Protein AF-J9FUV2-F1 (afdb_monomer)

Solvent-accessible surface area (backbone atoms only — not comparable to full-atom values): 17782 Å² total; per-residue (Å²): 123,73,64,67,68,55,55,65,58,52,70,78,74,56,79,83,71,56,57,65,39,88,54,65,44,76,44,66,50,99,85,70,48,80,26,33,37,46,81,34,31,43,69,26,82,69,63,80,39,98,52,69,73,72,85,90,84,74,64,90,89,67,46,63,69,61,52,49,51,53,50,54,51,46,39,47,78,66,72,46,90,81,88,81,91,76,92,73,71,83,55,54,66,60,31,58,73,73,70,48,87,81,87,66,80,41,94,91,51,63,77,85,73,68,85,85,69,74,54,72,67,47,53,76,76,43,36,72,60,55,49,52,52,50,51,52,51,50,44,40,72,76,47,50,92,53,83,80,50,73,68,56,50,50,51,53,54,49,51,52,51,54,52,52,46,45,69,78,54,60,68,81,69,75,50,73,67,56,47,52,54,49,49,53,54,51,54,52,49,52,64,72,65,56,46,71,69,60,50,50,54,54,48,50,57,52,49,51,60,47,69,46,84,78,69,84,76,85,66,72,81,89,77,66,54,76,69,56,51,50,52,54,51,51,51,51,52,39,34,54,38,48,54,50,52,72,39,89,87,53,52,73,69,57,36,53,52,36,49,57,51,38,58,53,49,51,56,53,47,51,54,52,51,52,51,53,50,49,53,53,49,51,53,50,51,45,55,55,57,56,75,106

Foldseek 3Di:
DCVVVVVVVCVVVDDDAAFAFLQWQWDADPVRDTHTDQQQQPRTPGRPDPGRDHDDDDDPPPCSLVVVLSSVVSCVVSVHDDDDDDPDCSCVVVCVVSVHDDDDADPVDHPDDDLLDDDPVCVVPPVVVSLVVVLVVVCCVVPNPDDDDPVVSVVSSVVSVVVVCCVVPPQDADDPVRLVVLLVVVVVVVVVPPDVVNVVVVLVVLVCLLVDPDDDPPDPPPDDDPLRVVLVVLSVLLNVLVVLLVDPPHDPVSNVVSVVSNVVSSVVNVVSVSSVVSVVVSVVVSVVSNVD

Sequence (292 aa):
TLSDAALCFFFKEHLKGSENTPLTTYYTDRQGLPVCIDITGKEGKVKMTDNSNFFCIGPSGSGKSFHMNTVVRQLLEQKTDVVMVDTGDSYEGICGYYKGTYISYSKEKPISMNPFKVTKEEYELNFGEKKNFLKSLIFLIFKGNAFPNKIEDMLINQTLVEYYEAYFHPFTSFTVKEREGLRQKLLVAFKMEDDYDTYEQRMEDIDSQINSADTDRKTNRALVLPSEARTIKLLRQCKHLQALIDDEAATPSEKERAYNIIQTYKKELYNSRMLIRIDKQIVRMEEQKRRL

Mean predicted aligned error: 15.28 Å

InterPro domains:
  IPR027417 P-loop containing nucleoside triphosphate hydrolase [G3DSA:3.40.50.300] (23-250)
  IPR027417 P-loop containing nucleoside triphosphate hydrolase [SSF52540] (21-182)
  IPR043964 TraG, P-loop domain [PF19044] (28-167)
  IPR053155 F-pilin assembly protein TraC [PTHR38467] (5-165)

Radius of gyration: 41.73 Å; Cα contacts (8 Å, |Δi|>4): 172; chains: 1; bounding box: 115×41×104 Å

Nearest PDB structures (foldseek):
  8zak-assembly1_A  TM=4.593E-01  e=1.451E+00  Campylobacter jejuni
  3rqe-assembly1_C  TM=3.917E-01  e=4.402E+00  Homo sapiens

Structure (mmCIF, N/CA/C/O backbone):
data_AF-J9FUV2-F1
#
_entry.id   AF-J9FUV2-F1
#
loop_
_atom_site.group_PDB
_atom_site.id
_atom_site.type_symbol
_atom_site.label_atom_id
_atom_site.label_alt_id
_atom_site.label_comp_id
_atom_site.label_asym_id
_atom_site.label_entity_id
_atom_site.label_seq_id
_atom_site.pdbx_PDB_ins_code
_atom_site.Cartn_x
_atom_site.Cartn_y
_atom_site.Cartn_z
_atom_site.occupancy
_atom_site.B_iso_or_equiv
_atom_site.auth_seq_id
_atom_site.auth_comp_id
_atom_site.auth_asym_id
_atom_site.auth_atom_id
_atom_site.pdbx_PDB_model_num
ATOM 1 N N . THR A 1 1 ? 61.440 11.393 -24.386 1.00 55.56 1 THR A N 1
ATOM 2 C CA . THR A 1 1 ? 61.770 10.141 -25.106 1.00 55.56 1 THR A CA 1
ATOM 3 C C . THR A 1 1 ? 60.654 9.832 -26.093 1.00 55.56 1 THR A C 1
ATOM 5 O O . THR A 1 1 ? 59.504 10.091 -25.778 1.00 55.56 1 THR A O 1
ATOM 8 N N . LEU A 1 2 ? 60.964 9.327 -27.295 1.00 70.44 2 LEU A N 1
ATOM 9 C CA . LEU A 1 2 ? 59.975 8.931 -28.327 1.00 70.44 2 LEU A CA 1
ATOM 10 C C . LEU A 1 2 ? 59.144 7.685 -27.945 1.00 70.44 2 LEU A C 1
ATOM 12 O O . LEU A 1 2 ? 58.206 7.327 -28.652 1.00 70.44 2 LEU A O 1
ATOM 16 N N . SER A 1 3 ? 59.485 7.042 -26.825 1.00 73.06 3 SER A N 1
ATOM 17 C CA . SER A 1 3 ? 58.827 5.857 -26.267 1.00 73.06 3 SER A CA 1
ATOM 18 C C . SER A 1 3 ? 57.331 6.053 -26.020 1.00 73.06 3 SER A C 1
ATOM 20 O O . SER A 1 3 ? 56.537 5.173 -26.332 1.00 73.06 3 SER A O 1
ATOM 22 N N . ASP A 1 4 ? 56.936 7.219 -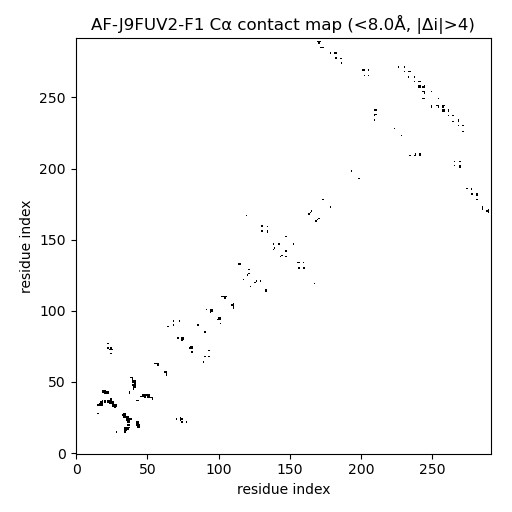25.511 1.00 71.81 4 ASP A N 1
ATOM 23 C CA . ASP A 1 4 ? 55.559 7.446 -25.057 1.00 71.81 4 ASP A CA 1
ATOM 24 C C . ASP A 1 4 ? 54.618 7.671 -26.247 1.00 71.81 4 ASP A C 1
ATOM 26 O O . ASP A 1 4 ? 53.478 7.216 -26.247 1.00 71.81 4 ASP A O 1
ATOM 30 N N . ALA A 1 5 ? 55.127 8.289 -27.319 1.00 77.19 5 ALA A N 1
ATOM 31 C CA . ALA A 1 5 ? 54.415 8.399 -28.589 1.00 77.19 5 ALA A CA 1
ATOM 32 C C . ALA A 1 5 ? 54.307 7.040 -29.306 1.00 77.19 5 ALA A C 1
ATOM 34 O O . ALA A 1 5 ? 53.292 6.767 -29.946 1.00 77.19 5 ALA A O 1
ATOM 35 N N . ALA A 1 6 ? 55.319 6.172 -29.171 1.00 75.75 6 ALA A N 1
ATOM 36 C CA . ALA A 1 6 ? 55.280 4.815 -29.714 1.00 75.75 6 ALA A CA 1
ATOM 37 C C . ALA A 1 6 ? 54.212 3.940 -29.025 1.00 75.75 6 ALA A C 1
ATOM 39 O O . ALA A 1 6 ? 53.548 3.150 -29.695 1.00 75.75 6 ALA A O 1
ATOM 40 N N . LEU A 1 7 ? 53.968 4.136 -27.720 1.00 72.62 7 LEU A N 1
ATOM 41 C CA . LEU A 1 7 ? 52.919 3.427 -26.971 1.00 72.62 7 LEU A CA 1
ATOM 42 C C . LEU A 1 7 ? 51.503 3.672 -27.524 1.00 72.62 7 LEU A C 1
ATOM 44 O O . LEU A 1 7 ? 50.674 2.763 -27.521 1.00 72.62 7 LEU A O 1
ATOM 48 N N . CYS A 1 8 ? 51.234 4.859 -28.076 1.00 68.38 8 CYS A N 1
ATOM 49 C CA . CYS A 1 8 ? 49.943 5.189 -28.686 1.00 68.38 8 CYS A CA 1
ATOM 50 C C . CYS A 1 8 ? 49.619 4.356 -29.942 1.00 68.38 8 CYS A C 1
ATOM 52 O O . CYS A 1 8 ? 48.443 4.223 -30.291 1.00 68.38 8 CYS A O 1
ATOM 54 N N . PHE A 1 9 ? 50.621 3.777 -30.619 1.00 68.38 9 PHE A N 1
ATOM 55 C CA . PHE A 1 9 ? 50.392 2.922 -31.791 1.00 68.38 9 PHE A CA 1
ATOM 56 C C . PHE A 1 9 ? 49.894 1.515 -31.417 1.00 68.38 9 PHE A C 1
ATOM 58 O O . PHE A 1 9 ? 49.093 0.951 -32.164 1.00 68.38 9 PHE A O 1
ATOM 65 N N . PHE A 1 10 ? 50.233 1.002 -30.227 1.00 67.50 10 PHE A N 1
ATOM 66 C CA . PHE A 1 10 ? 49.795 -0.324 -29.762 1.00 67.50 10 PHE A CA 1
ATOM 67 C C . PHE A 1 10 ? 48.286 -0.432 -29.502 1.00 67.50 10 PHE A C 1
ATOM 69 O O . PHE A 1 10 ? 47.735 -1.530 -29.536 1.00 67.50 10 PHE A O 1
ATOM 76 N N . PHE A 1 11 ? 47.575 0.686 -29.307 1.00 63.22 11 PHE A N 1
ATOM 77 C CA . PHE A 1 11 ? 46.114 0.675 -29.136 1.00 63.22 11 PHE A CA 1
ATOM 78 C C . PHE A 1 11 ? 45.379 0.041 -30.337 1.00 63.22 11 PHE A C 1
ATOM 80 O O . PHE A 1 11 ? 44.291 -0.506 -30.165 1.00 63.22 11 PHE A O 1
ATOM 87 N N . LYS A 1 12 ? 45.962 0.095 -31.545 1.00 64.06 12 LYS A N 1
ATOM 88 C CA . LYS A 1 12 ? 45.397 -0.540 -32.749 1.00 64.06 12 LYS A CA 1
ATOM 89 C C . LYS A 1 12 ? 45.877 -1.975 -32.982 1.00 64.06 12 LYS A C 1
ATOM 91 O O . LYS A 1 12 ? 45.337 -2.633 -33.866 1.00 64.06 12 LYS A O 1
ATOM 96 N N . GLU A 1 13 ? 46.874 -2.445 -32.238 1.00 69.44 13 GLU A N 1
ATOM 97 C CA . GLU A 1 13 ? 47.497 -3.759 -32.454 1.00 69.44 13 GLU A CA 1
ATOM 98 C C . GLU A 1 13 ? 46.815 -4.887 -31.670 1.00 69.44 13 GLU A C 1
ATOM 100 O O . GLU A 1 13 ? 47.056 -6.061 -31.943 1.00 69.44 13 GLU A O 1
ATOM 105 N N . HIS A 1 14 ? 45.922 -4.553 -30.732 1.00 70.44 14 HIS A N 1
ATOM 106 C CA . HIS A 1 14 ? 45.129 -5.532 -29.995 1.00 70.44 14 HIS A CA 1
ATOM 107 C C . HIS A 1 14 ? 43.645 -5.431 -30.360 1.00 70.44 14 HIS A C 1
ATOM 109 O O . HIS A 1 14 ? 43.032 -4.367 -30.249 1.00 70.44 14 HIS A O 1
ATOM 115 N N . LEU A 1 15 ? 43.058 -6.556 -30.775 1.00 72.94 15 LEU A N 1
ATOM 116 C CA . LEU A 1 15 ? 41.611 -6.666 -30.947 1.00 72.94 15 LEU A CA 1
ATOM 117 C C . LEU A 1 15 ? 40.920 -6.522 -29.594 1.00 72.94 15 LEU A C 1
ATOM 119 O O . LEU A 1 15 ? 41.430 -6.979 -28.572 1.00 72.94 15 LEU A O 1
ATOM 123 N N . LYS A 1 16 ? 39.735 -5.910 -29.580 1.00 76.06 16 LYS A N 1
ATOM 124 C CA . LYS A 1 16 ? 38.945 -5.859 -28.352 1.00 76.06 16 LYS A CA 1
ATOM 125 C C . LYS A 1 16 ? 38.515 -7.274 -27.971 1.00 76.06 16 LYS A C 1
ATOM 127 O O . LYS A 1 16 ? 37.823 -7.944 -28.732 1.00 76.06 16 LYS A O 1
ATOM 132 N N . GLY A 1 17 ? 38.930 -7.716 -26.789 1.00 82.38 17 GLY A N 1
ATOM 133 C CA . GLY A 1 17 ? 38.449 -8.956 -26.197 1.00 82.38 17 GLY A CA 1
ATOM 134 C C . GLY A 1 17 ? 37.013 -8.816 -25.698 1.00 82.38 17 GLY A C 1
ATOM 135 O O . GLY A 1 17 ? 36.582 -7.728 -25.318 1.00 82.38 17 GLY A O 1
ATOM 136 N N . SER A 1 18 ? 36.288 -9.932 -25.685 1.00 88.62 18 SER A N 1
ATOM 137 C CA . SER A 1 18 ? 35.020 -10.035 -24.964 1.00 88.62 18 SER A CA 1
ATOM 138 C C . SER A 1 18 ? 35.265 -10.036 -23.457 1.00 88.62 18 SER A C 1
ATOM 140 O O . SER A 1 18 ? 36.208 -10.669 -22.974 1.00 88.62 18 SER A O 1
ATOM 142 N N . GLU A 1 19 ? 34.405 -9.354 -22.711 1.00 90.06 19 GLU A N 1
ATOM 143 C CA . GLU A 1 19 ? 34.428 -9.396 -21.255 1.00 90.06 19 GLU A CA 1
ATOM 144 C C . GLU A 1 19 ? 33.988 -10.773 -20.748 1.00 90.06 19 GLU A C 1
ATOM 146 O O . GLU A 1 19 ? 33.091 -11.408 -21.303 1.00 90.06 19 GLU A O 1
ATOM 151 N N . ASN A 1 20 ? 34.626 -11.246 -19.676 1.00 89.06 20 ASN A N 1
ATOM 152 C CA . ASN A 1 20 ? 34.192 -12.453 -18.982 1.00 89.06 20 ASN A CA 1
ATOM 153 C C . ASN A 1 20 ? 33.139 -12.061 -17.939 1.00 89.06 20 ASN A C 1
ATOM 155 O O . ASN A 1 20 ? 33.487 -11.592 -16.851 1.00 89.06 20 ASN A O 1
ATOM 159 N N . THR A 1 21 ? 31.871 -12.197 -18.316 1.00 88.94 21 THR A N 1
ATOM 160 C CA . THR A 1 21 ? 30.702 -11.766 -17.544 1.00 88.94 21 THR A CA 1
ATOM 161 C C . THR A 1 21 ? 29.555 -12.769 -17.709 1.00 88.94 21 THR A C 1
ATOM 163 O O . THR A 1 21 ? 29.406 -13.336 -18.794 1.00 88.94 21 THR A O 1
ATOM 166 N N . PRO A 1 22 ? 28.739 -13.009 -16.666 1.00 87.19 22 PRO A N 1
ATOM 167 C CA . PRO A 1 22 ? 27.499 -13.766 -16.801 1.00 87.19 22 PRO A CA 1
ATOM 168 C C . PRO A 1 22 ? 26.410 -12.977 -17.548 1.00 87.19 22 PRO A C 1
ATOM 170 O O . PRO A 1 22 ? 25.496 -13.592 -18.088 1.00 87.19 22 PRO A O 1
ATOM 173 N N . LEU A 1 23 ? 26.507 -11.641 -17.596 1.00 89.00 23 LEU A N 1
ATOM 174 C CA . LEU A 1 23 ? 25.577 -10.768 -18.310 1.00 89.00 23 LEU A CA 1
ATOM 175 C C . LEU A 1 23 ? 26.187 -10.338 -19.645 1.00 89.00 23 LEU A C 1
ATOM 177 O O . LEU A 1 23 ? 26.933 -9.363 -19.727 1.00 89.00 23 LEU A O 1
ATOM 181 N N . THR A 1 24 ? 25.871 -11.081 -20.697 1.00 89.62 24 THR A N 1
ATOM 182 C CA . THR A 1 24 ? 26.498 -10.923 -22.010 1.00 89.62 24 THR A CA 1
ATOM 183 C C . THR A 1 24 ? 25.683 -10.007 -22.918 1.00 89.62 24 THR A C 1
ATOM 185 O O . THR A 1 24 ? 24.635 -10.391 -23.426 1.00 89.62 24 THR A O 1
ATOM 188 N N . THR A 1 25 ? 26.137 -8.773 -23.146 1.00 92.06 25 THR A N 1
ATOM 189 C CA . THR A 1 25 ? 25.545 -7.910 -24.182 1.00 92.06 25 THR A CA 1
ATOM 190 C C . THR A 1 25 ? 26.517 -7.778 -25.344 1.00 92.06 25 THR A C 1
ATOM 192 O O . THR A 1 25 ? 27.598 -7.210 -25.209 1.00 92.06 25 THR A O 1
ATOM 195 N N . TYR A 1 26 ? 26.146 -8.308 -26.501 1.00 92.62 26 TYR A N 1
ATOM 196 C CA . TYR A 1 26 ? 26.965 -8.285 -27.701 1.00 92.62 26 TYR A CA 1
ATOM 197 C C . TYR A 1 26 ? 26.796 -6.974 -28.468 1.00 92.62 26 TYR A C 1
ATOM 199 O O . TYR A 1 26 ? 25.683 -6.537 -28.774 1.00 92.62 26 TYR A O 1
ATOM 207 N N . TYR A 1 27 ? 27.937 -6.390 -28.821 1.00 91.38 27 TYR A N 1
ATOM 208 C CA . TYR A 1 27 ? 28.078 -5.263 -29.735 1.00 91.38 27 TYR A CA 1
ATOM 209 C C . TYR A 1 27 ? 29.068 -5.609 -30.832 1.00 91.38 27 TYR A C 1
ATOM 211 O O . TYR A 1 27 ? 29.814 -6.576 -30.734 1.00 91.38 27 TYR A O 1
ATOM 219 N N . THR A 1 28 ? 29.104 -4.791 -31.872 1.00 89.81 28 THR A N 1
ATOM 220 C CA . THR A 1 28 ? 30.080 -4.929 -32.945 1.00 89.81 28 THR A CA 1
ATOM 221 C C . THR A 1 28 ? 31.182 -3.894 -32.773 1.00 89.81 28 THR A C 1
ATOM 223 O O . THR A 1 28 ? 30.904 -2.711 -32.555 1.00 89.81 28 THR A O 1
ATOM 226 N N . ASP A 1 29 ? 32.438 -4.327 -32.848 1.00 86.81 29 ASP A N 1
ATOM 227 C CA . ASP A 1 29 ? 33.569 -3.408 -32.866 1.00 86.81 29 ASP A CA 1
ATOM 228 C C . ASP A 1 29 ? 33.678 -2.659 -34.212 1.00 86.81 29 ASP A C 1
ATOM 230 O O . ASP A 1 29 ? 32.863 -2.812 -35.121 1.00 86.81 29 ASP A O 1
ATOM 234 N N . ARG A 1 30 ? 34.709 -1.820 -34.369 1.00 83.56 30 ARG A N 1
ATOM 235 C CA . ARG A 1 30 ? 34.908 -1.057 -35.616 1.00 83.56 30 ARG A CA 1
ATOM 236 C C . ARG A 1 30 ? 35.265 -1.927 -36.828 1.00 83.56 30 ARG A C 1
ATOM 238 O O . ARG A 1 30 ? 35.216 -1.416 -37.942 1.00 83.56 30 ARG A O 1
ATOM 245 N N . GLN A 1 31 ? 35.666 -3.179 -36.621 1.00 83.50 31 GLN A N 1
ATOM 246 C CA . GLN A 1 31 ? 36.041 -4.125 -37.671 1.00 83.50 31 GLN A CA 1
ATOM 247 C C . GLN A 1 31 ? 34.905 -5.087 -38.035 1.00 83.50 31 GLN A C 1
ATOM 249 O O . GLN A 1 31 ? 35.053 -5.863 -38.976 1.00 83.50 31 GLN A O 1
ATOM 254 N N . GLY A 1 32 ? 33.769 -5.035 -37.336 1.00 84.00 32 GLY A N 1
ATOM 255 C CA . GLY A 1 32 ? 32.658 -5.952 -37.579 1.00 84.00 32 GLY A CA 1
ATOM 256 C C . GLY A 1 32 ? 32.649 -7.177 -36.662 1.00 84.00 32 GLY A C 1
ATOM 257 O O . GLY A 1 32 ? 31.762 -8.019 -36.799 1.00 84.00 32 GLY A O 1
ATOM 258 N N . LEU A 1 33 ? 33.591 -7.295 -35.722 1.00 87.38 33 LEU A N 1
ATOM 259 C CA . LEU A 1 33 ? 33.684 -8.447 -34.832 1.00 87.38 33 LEU A CA 1
ATOM 260 C C . LEU A 1 33 ? 32.716 -8.302 -33.647 1.00 87.38 33 LEU A C 1
ATOM 262 O O . LEU A 1 33 ? 32.660 -7.229 -33.035 1.00 87.38 33 LEU A O 1
ATOM 266 N N . PRO A 1 34 ? 31.955 -9.356 -33.297 1.00 89.62 34 PRO A N 1
ATOM 267 C CA . PRO A 1 34 ? 31.108 -9.340 -32.117 1.00 89.62 34 PRO A CA 1
ATOM 268 C C . PRO A 1 34 ? 31.965 -9.362 -30.846 1.00 89.62 34 PRO A C 1
ATOM 270 O O . PRO A 1 34 ? 32.812 -10.235 -30.657 1.00 89.62 34 PRO A O 1
ATOM 273 N N . VAL A 1 35 ? 31.714 -8.407 -29.959 1.00 91.50 35 VAL A N 1
ATOM 274 C CA . VAL A 1 35 ? 32.368 -8.241 -28.663 1.00 91.50 35 VAL A CA 1
ATOM 275 C C . VAL A 1 35 ? 31.293 -8.229 -27.587 1.00 91.50 35 VA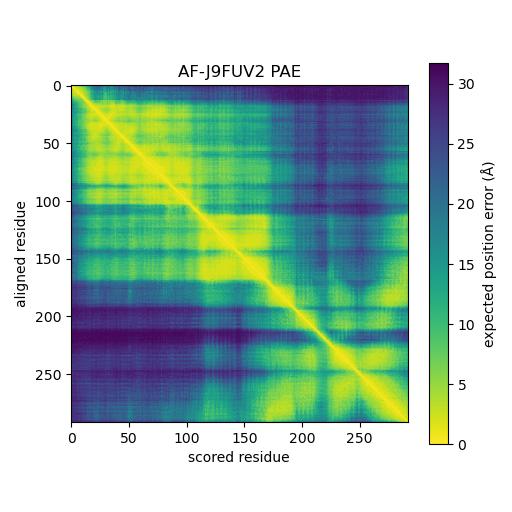L A C 1
ATOM 277 O O . VAL A 1 35 ? 30.364 -7.423 -27.633 1.00 91.50 35 VAL A O 1
ATOM 280 N N . CYS A 1 36 ? 31.420 -9.130 -26.618 1.00 91.19 36 CYS A N 1
ATOM 281 C CA . CYS A 1 36 ? 30.574 -9.146 -25.434 1.00 91.19 36 CYS A CA 1
ATOM 282 C C . CYS A 1 36 ? 31.058 -8.102 -24.425 1.00 91.19 36 CYS A C 1
ATOM 284 O O . CYS A 1 36 ? 32.246 -8.066 -24.099 1.00 91.19 36 CYS A O 1
ATOM 286 N N . ILE A 1 37 ? 30.128 -7.298 -23.913 1.00 90.56 37 ILE A N 1
ATOM 287 C CA . ILE A 1 37 ? 30.361 -6.337 -22.836 1.00 90.56 37 ILE A CA 1
ATOM 288 C C . ILE A 1 37 ? 29.310 -6.507 -21.737 1.00 90.56 37 ILE A C 1
ATOM 290 O O . ILE A 1 37 ? 28.148 -6.826 -22.014 1.00 90.56 37 ILE A O 1
ATOM 294 N N . ASP A 1 38 ? 29.708 -6.230 -20.502 1.00 90.31 38 ASP A N 1
ATOM 295 C CA . ASP A 1 38 ? 28.807 -6.011 -19.384 1.00 90.31 38 ASP A CA 1
ATOM 296 C C . ASP A 1 38 ? 28.405 -4.530 -19.332 1.00 90.31 38 ASP A C 1
ATOM 298 O O . ASP A 1 38 ? 29.157 -3.669 -18.874 1.00 90.31 38 ASP A O 1
ATOM 302 N N . ILE A 1 39 ? 27.182 -4.222 -19.773 1.00 88.44 39 ILE A N 1
ATOM 303 C CA . ILE A 1 39 ? 26.645 -2.850 -19.746 1.00 88.44 39 ILE A CA 1
ATOM 304 C C . ILE A 1 39 ? 26.494 -2.277 -18.331 1.00 88.44 39 ILE A C 1
ATOM 306 O O . ILE A 1 39 ? 26.356 -1.064 -18.178 1.00 88.44 39 ILE A O 1
ATOM 310 N N . THR A 1 40 ? 26.495 -3.128 -17.304 1.00 87.12 40 THR A N 1
ATOM 311 C CA . THR A 1 40 ? 26.353 -2.708 -15.908 1.00 87.12 40 THR A CA 1
ATOM 312 C C . THR A 1 40 ? 27.693 -2.350 -15.281 1.00 87.12 40 THR A C 1
ATOM 314 O O . THR A 1 40 ? 27.726 -1.545 -14.355 1.00 87.12 40 THR A O 1
ATOM 317 N N . GLY A 1 41 ? 28.787 -2.942 -15.776 1.00 86.00 41 GLY A N 1
ATOM 318 C CA . GLY A 1 41 ? 30.128 -2.845 -15.199 1.00 86.00 41 GLY A CA 1
ATOM 319 C C . GLY A 1 41 ? 30.306 -3.562 -13.853 1.00 86.00 41 GLY A C 1
ATOM 320 O O . GLY A 1 41 ? 31.361 -3.407 -13.231 1.00 86.00 41 GLY A O 1
ATOM 321 N N . LYS A 1 42 ? 29.303 -4.321 -13.390 1.00 89.56 42 LYS A N 1
ATOM 322 C CA . LYS A 1 42 ? 29.250 -4.915 -12.045 1.00 89.56 42 LYS A CA 1
ATOM 323 C C . LYS A 1 42 ? 29.342 -6.441 -12.041 1.00 89.56 42 LYS A C 1
ATOM 325 O O . LYS A 1 42 ? 29.879 -7.020 -11.091 1.00 89.56 42 LYS A O 1
ATOM 330 N N . GLU A 1 43 ? 28.787 -7.089 -13.056 1.00 86.19 43 GLU A N 1
ATOM 331 C CA . GLU A 1 43 ? 28.630 -8.544 -13.125 1.00 86.19 43 GLU A CA 1
ATOM 332 C C . GLU A 1 43 ? 29.884 -9.234 -13.680 1.00 86.19 43 GLU A C 1
ATOM 334 O O . GLU A 1 43 ? 30.150 -10.399 -13.379 1.00 86.19 43 GLU A O 1
ATOM 339 N N . GLY A 1 44 ? 30.700 -8.507 -14.445 1.00 86.44 44 GLY A N 1
ATOM 340 C CA . GLY A 1 44 ? 31.964 -8.997 -14.984 1.00 86.44 44 GLY A CA 1
ATOM 341 C C . GLY A 1 44 ? 33.013 -9.388 -13.933 1.00 86.44 44 GLY A C 1
ATOM 342 O O . GLY A 1 44 ? 33.005 -8.952 -12.779 1.00 86.44 44 GLY A O 1
ATOM 343 N N . LYS A 1 45 ? 34.001 -10.188 -14.367 1.00 88.38 45 LYS A N 1
ATOM 344 C CA . LYS A 1 45 ? 35.188 -10.546 -13.563 1.00 88.38 45 LYS A CA 1
ATOM 345 C C . LYS A 1 45 ? 35.930 -9.310 -13.041 1.00 88.38 45 LYS A C 1
ATOM 347 O O . LYS A 1 45 ? 36.490 -9.345 -11.947 1.00 88.38 45 LYS A O 1
ATOM 352 N N . VAL A 1 46 ? 35.970 -8.247 -13.843 1.00 85.62 46 VAL A N 1
ATOM 353 C CA . VAL A 1 46 ? 36.529 -6.947 -13.466 1.00 85.62 46 VAL A CA 1
ATOM 354 C C . VAL A 1 46 ? 35.361 -6.002 -13.223 1.00 85.62 46 VAL A C 1
ATOM 356 O O . VAL A 1 46 ? 34.622 -5.697 -14.152 1.00 85.62 46 VAL A O 1
ATOM 359 N N . LYS A 1 47 ? 35.205 -5.554 -11.977 1.00 88.88 47 LYS A N 1
ATOM 360 C CA . LYS A 1 47 ? 34.116 -4.664 -11.569 1.00 88.88 47 LYS A CA 1
ATOM 361 C C . LYS A 1 47 ? 34.574 -3.216 -11.628 1.00 88.88 47 LYS A C 1
ATOM 363 O O . LYS A 1 47 ? 35.550 -2.856 -10.974 1.00 88.88 47 LYS A O 1
ATOM 368 N N . MET A 1 48 ? 33.870 -2.412 -12.413 1.00 85.88 48 MET A N 1
ATOM 369 C CA . MET A 1 48 ? 34.119 -0.978 -12.584 1.00 85.88 48 MET A CA 1
ATOM 370 C C . MET A 1 48 ? 33.107 -0.121 -11.816 1.00 85.88 48 MET A C 1
ATOM 372 O O . MET A 1 48 ? 33.363 1.056 -11.568 1.00 85.88 48 MET A O 1
ATOM 376 N N . THR A 1 49 ? 31.961 -0.697 -11.453 1.00 87.19 49 THR A N 1
ATOM 377 C CA . THR A 1 49 ? 30.849 -0.022 -10.780 1.00 87.19 49 THR A CA 1
ATOM 378 C C . THR A 1 49 ? 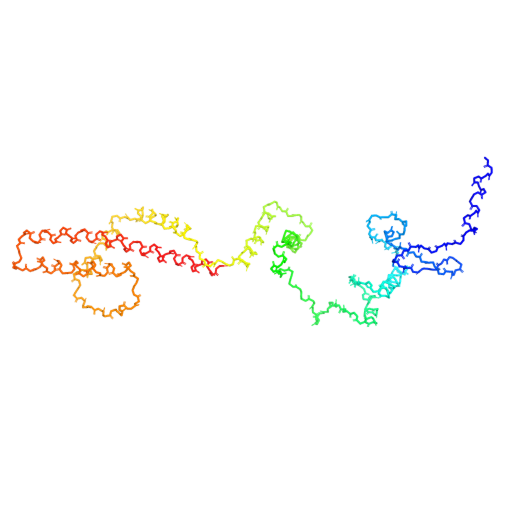30.337 -0.854 -9.602 1.00 87.19 49 THR A C 1
ATOM 380 O O . THR A 1 49 ? 30.395 -2.086 -9.598 1.00 87.19 49 THR A O 1
ATOM 383 N N . ASP A 1 50 ? 29.788 -0.168 -8.599 1.00 87.88 50 ASP A N 1
ATOM 384 C CA . ASP A 1 50 ? 29.147 -0.814 -7.443 1.00 87.88 50 ASP A CA 1
ATOM 385 C C . ASP A 1 50 ? 27.650 -1.106 -7.685 1.00 87.88 50 ASP A C 1
ATOM 387 O O . ASP A 1 50 ? 27.032 -1.956 -7.027 1.00 87.88 50 ASP A O 1
ATOM 391 N N . ASN A 1 51 ? 27.044 -0.405 -8.648 1.00 86.88 51 ASN A N 1
ATOM 392 C CA . ASN A 1 51 ? 25.639 -0.528 -9.026 1.00 86.88 51 ASN A CA 1
ATOM 393 C C . ASN A 1 51 ? 25.490 -0.900 -10.507 1.00 86.88 51 ASN A C 1
ATOM 395 O O . ASN A 1 51 ? 26.411 -0.713 -11.293 1.00 86.88 51 ASN A O 1
ATOM 399 N N . SER A 1 52 ? 24.315 -1.416 -10.868 1.00 86.81 52 SER A N 1
ATOM 400 C CA . SER A 1 52 ? 24.019 -1.871 -12.232 1.00 86.81 52 SER A CA 1
ATOM 401 C C . SER A 1 52 ? 23.301 -0.813 -13.076 1.00 86.81 52 SER A C 1
ATOM 403 O O . SER A 1 52 ? 22.639 -1.143 -14.059 1.00 86.81 52 SER A O 1
ATOM 405 N N . ASN A 1 53 ? 23.374 0.456 -12.669 1.00 88.38 53 ASN A N 1
ATOM 406 C CA . ASN A 1 53 ? 22.653 1.532 -13.335 1.00 88.38 53 ASN A CA 1
ATOM 407 C C . ASN A 1 53 ? 23.457 2.018 -14.540 1.00 88.38 53 ASN A C 1
ATOM 409 O O . ASN A 1 53 ? 24.663 2.236 -14.444 1.00 88.38 53 ASN A O 1
ATOM 413 N N . PHE A 1 54 ? 22.778 2.271 -15.656 1.00 88.62 54 PHE A N 1
ATOM 414 C CA . PHE A 1 54 ? 23.403 2.840 -16.844 1.00 88.62 54 PHE A CA 1
ATOM 415 C C . PHE A 1 54 ? 22.549 3.965 -17.428 1.00 88.62 54 PHE A C 1
ATOM 417 O O . PHE A 1 54 ? 21.328 3.997 -17.275 1.00 88.62 54 PHE A O 1
ATOM 424 N N . PHE A 1 55 ? 23.208 4.897 -18.116 1.00 90.31 55 PHE A N 1
ATOM 425 C CA . PHE A 1 55 ? 22.561 6.014 -18.796 1.00 90.31 55 PHE A CA 1
ATOM 426 C C . PHE A 1 55 ? 22.743 5.885 -20.307 1.00 90.31 55 PHE A C 1
ATOM 428 O O . PHE A 1 55 ? 23.861 5.752 -20.798 1.00 90.31 55 PHE A O 1
ATOM 435 N N . CYS A 1 56 ? 21.645 5.984 -21.055 1.00 89.88 56 CYS A N 1
ATOM 436 C CA . CYS A 1 56 ? 21.667 6.081 -22.513 1.00 89.88 56 CYS A CA 1
ATOM 437 C C . CYS A 1 56 ? 21.320 7.519 -22.923 1.00 89.88 56 CYS A C 1
ATOM 439 O O . CYS A 1 56 ? 20.190 7.969 -22.730 1.00 89.88 56 CYS A O 1
ATOM 441 N N . ILE A 1 57 ? 22.291 8.253 -23.473 1.00 92.75 57 ILE A N 1
ATOM 442 C CA . ILE A 1 57 ? 22.152 9.676 -23.816 1.00 92.75 57 ILE A CA 1
ATOM 443 C C . ILE A 1 57 ? 22.310 9.859 -25.327 1.00 92.75 57 ILE A C 1
ATOM 445 O O . ILE A 1 57 ? 23.214 9.308 -25.947 1.00 92.75 57 ILE A O 1
ATOM 449 N N . GLY A 1 58 ? 21.436 10.666 -25.924 1.00 91.25 58 GLY A N 1
ATOM 450 C CA . GLY A 1 58 ? 21.485 11.006 -27.345 1.00 91.25 58 GLY A CA 1
ATOM 451 C C . GLY A 1 58 ? 20.311 11.897 -27.767 1.00 91.25 58 GLY A C 1
ATOM 452 O O . GLY A 1 58 ? 19.265 11.874 -27.110 1.00 91.25 58 GLY A O 1
ATOM 453 N N . PRO A 1 59 ? 20.434 12.687 -28.845 1.00 92.19 59 PRO A N 1
ATOM 454 C CA . PRO A 1 59 ? 19.340 13.521 -29.348 1.00 92.19 59 PRO A CA 1
ATOM 455 C C . PRO A 1 59 ? 18.195 12.684 -29.943 1.00 92.19 59 PRO A C 1
ATOM 457 O O . PRO A 1 59 ? 18.299 11.464 -30.106 1.00 92.19 59 PRO A O 1
ATOM 460 N N . SER A 1 60 ? 17.055 13.316 -30.232 1.00 86.75 60 SER A N 1
ATOM 461 C CA . SER A 1 60 ? 15.968 12.636 -30.954 1.00 86.75 60 SER A CA 1
ATOM 462 C C . SER A 1 60 ? 16.473 12.121 -32.310 1.00 86.75 60 SER A C 1
ATOM 464 O O . SER A 1 60 ? 17.283 12.780 -32.956 1.00 86.75 60 SER A O 1
ATOM 466 N N . GLY A 1 61 ? 16.059 10.915 -32.709 1.00 86.62 61 GLY A N 1
ATOM 467 C CA . GLY A 1 61 ? 16.511 10.273 -33.951 1.00 86.62 61 GLY A CA 1
ATOM 468 C C . GLY A 1 61 ? 17.901 9.618 -33.911 1.00 86.62 61 GLY A C 1
ATOM 469 O O . GLY A 1 61 ? 18.271 8.956 -34.870 1.00 86.62 61 GLY A O 1
ATOM 470 N N . SER A 1 62 ? 18.659 9.703 -32.809 1.00 91.25 62 SER A N 1
ATOM 471 C CA . SER A 1 62 ? 20.011 9.113 -32.721 1.00 91.25 62 SER A CA 1
ATOM 472 C C . SER A 1 62 ? 20.050 7.586 -32.548 1.00 91.25 62 SER A C 1
ATOM 474 O O . SER A 1 62 ? 21.114 7.029 -32.294 1.00 91.25 62 SER A O 1
ATOM 476 N N . GLY A 1 63 ? 18.898 6.911 -32.586 1.00 90.38 63 GLY A N 1
ATOM 477 C CA . GLY A 1 63 ? 18.807 5.460 -32.396 1.00 90.38 63 GLY A CA 1
ATOM 478 C C . GLY A 1 63 ? 18.749 4.974 -30.941 1.00 90.38 63 GLY A C 1
ATOM 479 O O . GLY A 1 63 ? 18.927 3.783 -30.716 1.00 90.38 63 GLY A O 1
ATOM 480 N N . LYS A 1 64 ? 18.461 5.834 -29.949 1.00 91.94 64 LYS A N 1
ATOM 481 C CA . LYS A 1 64 ? 18.339 5.417 -28.530 1.00 91.94 64 LYS A CA 1
ATOM 482 C C . LYS A 1 64 ? 17.355 4.260 -28.319 1.00 91.94 64 LYS A C 1
ATOM 484 O O . LYS A 1 64 ? 17.716 3.263 -27.706 1.00 91.94 64 LYS A O 1
ATOM 489 N N . SER A 1 65 ? 16.138 4.372 -28.857 1.00 90.06 65 SER A N 1
ATOM 490 C CA . SER A 1 65 ? 15.114 3.326 -28.716 1.00 90.06 65 SER A CA 1
ATOM 491 C C . SER A 1 65 ? 15.502 2.045 -29.456 1.00 90.06 65 SER A C 1
ATOM 493 O O . SER A 1 65 ? 15.256 0.950 -28.969 1.00 90.06 65 SER A O 1
ATOM 495 N N . PHE A 1 66 ? 16.168 2.168 -30.608 1.00 90.75 66 PHE A N 1
ATOM 496 C CA . PHE A 1 66 ? 16.681 1.020 -31.361 1.00 90.75 66 PHE A CA 1
ATOM 497 C C . PHE A 1 66 ? 17.773 0.268 -30.583 1.00 90.75 66 PHE A C 1
ATOM 499 O O . PHE A 1 66 ? 17.742 -0.959 -30.472 1.00 90.75 66 PHE A O 1
ATOM 506 N N . HIS A 1 67 ? 18.705 1.013 -29.986 1.00 91.38 67 HIS A N 1
ATOM 507 C CA . HIS A 1 67 ? 19.724 0.469 -29.098 1.00 91.38 67 HIS A CA 1
ATOM 508 C C . HIS A 1 67 ? 19.095 -0.222 -27.882 1.00 91.38 67 HIS A C 1
ATOM 510 O O . HIS A 1 67 ? 19.396 -1.383 -27.622 1.00 91.38 67 HIS A O 1
ATOM 516 N N . MET A 1 68 ? 18.169 0.446 -27.187 1.00 92.38 68 MET A N 1
ATOM 517 C CA . MET A 1 68 ? 17.512 -0.117 -26.006 1.00 92.38 68 MET A CA 1
ATOM 518 C C . MET A 1 68 ? 16.706 -1.378 -26.341 1.00 92.38 68 MET A C 1
ATOM 520 O O . MET A 1 68 ? 16.797 -2.361 -25.617 1.00 92.38 68 MET A O 1
ATOM 524 N N . ASN A 1 69 ? 15.997 -1.405 -27.474 1.00 92.00 69 ASN A N 1
ATOM 525 C CA . ASN A 1 69 ? 15.327 -2.611 -27.971 1.00 92.00 69 ASN A CA 1
ATOM 526 C C . ASN A 1 69 ? 16.305 -3.782 -28.151 1.00 92.00 69 ASN A C 1
ATOM 528 O O . ASN A 1 69 ? 16.003 -4.912 -27.774 1.00 92.00 69 ASN A O 1
ATOM 532 N N . THR A 1 70 ? 17.494 -3.510 -28.693 1.00 91.94 70 THR A N 1
ATOM 533 C CA . THR A 1 70 ? 18.539 -4.527 -28.877 1.00 91.94 70 THR A CA 1
ATOM 534 C C . THR A 1 70 ? 19.072 -5.040 -27.539 1.00 91.94 70 THR A C 1
ATOM 536 O O . THR A 1 70 ? 19.289 -6.240 -27.391 1.00 91.94 70 THR A O 1
ATOM 539 N N . VAL A 1 71 ? 19.252 -4.157 -26.554 1.00 92.75 71 VAL A N 1
ATOM 540 C CA . VAL A 1 71 ? 19.655 -4.541 -25.193 1.00 92.75 71 VAL A CA 1
ATOM 541 C C . VAL A 1 71 ? 18.577 -5.402 -24.536 1.00 92.75 71 VAL A C 1
ATOM 543 O O . VAL A 1 71 ? 18.868 -6.513 -24.105 1.00 92.75 71 VAL A O 1
ATOM 546 N N . VAL A 1 72 ? 17.323 -4.943 -24.523 1.00 93.06 72 VAL A N 1
ATOM 547 C CA . VAL A 1 72 ? 16.187 -5.674 -23.937 1.00 93.06 72 VAL A CA 1
ATOM 548 C C . VAL A 1 72 ? 16.042 -7.057 -24.553 1.00 93.06 72 VAL A C 1
ATOM 550 O O . VAL A 1 72 ? 15.896 -8.034 -23.827 1.00 93.06 72 VAL A O 1
ATOM 553 N N . ARG A 1 73 ? 16.143 -7.162 -25.882 1.00 93.50 73 ARG A N 1
ATOM 554 C CA . ARG A 1 73 ? 16.113 -8.448 -26.582 1.00 93.50 73 ARG A CA 1
ATOM 555 C C . ARG A 1 73 ? 17.165 -9.415 -26.031 1.00 93.50 73 ARG A C 1
ATOM 557 O O . ARG A 1 73 ? 16.833 -10.552 -25.713 1.00 93.50 73 ARG A O 1
ATOM 564 N N . GLN A 1 74 ? 18.411 -8.962 -25.903 1.00 94.00 74 GLN A N 1
ATOM 565 C CA . GLN A 1 74 ? 19.510 -9.793 -25.404 1.00 94.00 74 GLN A CA 1
ATOM 566 C C . GLN A 1 74 ? 19.330 -10.171 -23.928 1.00 94.00 74 GLN A C 1
ATOM 568 O O . GLN A 1 74 ? 19.656 -11.293 -23.544 1.00 94.00 74 GLN A O 1
ATOM 573 N N . LEU A 1 75 ? 18.777 -9.277 -23.103 1.00 92.94 75 LEU A N 1
ATOM 574 C CA . LEU A 1 75 ? 18.434 -9.575 -21.708 1.00 92.94 75 LEU A CA 1
ATOM 575 C C . LEU A 1 75 ? 17.346 -10.656 -21.613 1.00 92.94 75 LEU A C 1
ATOM 577 O O . LEU A 1 75 ? 17.482 -11.609 -20.845 1.00 92.94 75 LEU A O 1
ATOM 581 N N . LEU A 1 76 ? 16.303 -10.556 -22.441 1.00 93.06 76 LEU A N 1
ATOM 582 C CA . LEU A 1 76 ? 15.227 -11.548 -22.513 1.00 93.06 76 LEU A CA 1
ATOM 583 C C . LEU A 1 76 ? 15.736 -12.911 -23.013 1.00 93.06 76 LEU A C 1
ATOM 585 O O . LEU A 1 76 ? 15.364 -13.944 -22.459 1.00 93.06 76 LEU A O 1
ATOM 589 N N . GLU A 1 77 ? 16.626 -12.935 -24.013 1.00 92.31 77 GLU A N 1
ATOM 590 C CA . GLU A 1 77 ? 17.298 -14.163 -24.481 1.00 92.31 77 GLU A CA 1
ATOM 591 C C . GLU A 1 77 ? 18.109 -14.839 -23.359 1.00 92.31 77 GLU A C 1
ATOM 593 O O . GLU A 1 77 ? 18.202 -16.067 -23.304 1.00 92.31 77 GLU A O 1
ATOM 598 N N . GLN A 1 78 ? 18.616 -14.048 -22.412 1.00 92.38 78 GLN A N 1
ATOM 599 C CA . GLN A 1 78 ? 19.316 -14.503 -21.208 1.00 92.38 78 GLN A CA 1
ATOM 600 C C . GLN A 1 78 ? 18.386 -14.757 -20.011 1.00 92.38 78 GLN A C 1
ATOM 602 O O . GLN A 1 78 ? 18.865 -14.919 -18.891 1.00 92.38 78 GLN A O 1
ATOM 607 N N . LYS A 1 79 ? 17.065 -14.834 -20.228 1.00 91.31 79 LYS A N 1
ATOM 608 C CA . LYS A 1 79 ? 16.048 -15.086 -19.188 1.00 91.31 79 LYS A CA 1
ATOM 609 C C . LYS A 1 79 ? 16.051 -14.050 -18.057 1.00 91.31 79 LYS A C 1
ATOM 611 O O . LYS A 1 79 ? 15.755 -14.384 -16.913 1.00 91.31 79 LYS A O 1
ATOM 616 N N . THR A 1 80 ? 16.398 -12.805 -18.370 1.00 91.31 80 THR A N 1
ATOM 617 C CA . THR A 1 80 ? 16.287 -11.684 -17.431 1.00 91.31 80 THR A CA 1
ATOM 618 C C . THR A 1 80 ? 14.894 -11.073 -17.531 1.00 91.31 80 THR A C 1
ATOM 620 O O . THR A 1 80 ? 14.442 -10.750 -18.630 1.00 91.31 80 THR A O 1
ATOM 623 N N . ASP A 1 81 ? 14.227 -10.881 -16.393 1.00 92.19 81 ASP A N 1
ATOM 624 C CA . ASP A 1 81 ? 12.940 -10.188 -16.340 1.00 92.19 81 ASP A CA 1
ATOM 625 C C . ASP A 1 81 ? 13.127 -8.687 -16.590 1.00 92.19 81 ASP A C 1
ATOM 627 O O . ASP A 1 81 ? 13.952 -8.028 -15.954 1.00 92.19 81 ASP A O 1
ATOM 631 N N . VAL A 1 82 ? 12.345 -8.133 -17.519 1.00 92.06 82 VAL A N 1
ATOM 632 C CA . VAL A 1 82 ? 12.425 -6.721 -17.908 1.00 92.06 82 VAL A CA 1
ATOM 633 C C . VAL A 1 82 ? 11.094 -6.034 -17.635 1.00 92.06 82 VAL A C 1
ATOM 635 O O . VAL A 1 82 ? 10.062 -6.405 -18.192 1.00 92.06 82 VAL A O 1
ATOM 638 N N . VAL A 1 83 ? 11.135 -4.985 -16.814 1.00 93.00 83 VAL A N 1
ATOM 639 C CA . VAL A 1 83 ? 10.020 -4.054 -16.608 1.00 93.00 83 VAL A CA 1
ATOM 640 C C . VAL A 1 83 ? 10.404 -2.717 -17.223 1.00 93.00 83 VAL A C 1
ATOM 642 O O . VAL A 1 83 ? 11.462 -2.170 -16.916 1.00 93.00 83 VAL A O 1
ATOM 645 N N . MET A 1 84 ? 9.549 -2.192 -18.097 1.00 89.19 84 MET A N 1
ATOM 646 C CA . MET A 1 84 ? 9.825 -0.971 -18.845 1.00 89.19 84 MET A CA 1
ATOM 647 C C . MET A 1 84 ? 8.649 -0.000 -18.773 1.00 89.19 84 MET A C 1
ATOM 649 O O . MET A 1 84 ? 7.492 -0.399 -18.879 1.00 89.19 84 MET A O 1
ATOM 653 N N . VAL A 1 85 ? 8.970 1.284 -18.622 1.00 89.69 85 VAL A N 1
ATOM 654 C CA . VAL A 1 85 ? 8.018 2.389 -18.759 1.00 89.69 85 VAL A CA 1
ATOM 655 C C . VAL A 1 85 ? 8.227 3.005 -20.138 1.00 89.69 85 VAL A C 1
ATOM 657 O O . VAL A 1 85 ? 9.253 3.639 -20.382 1.00 89.69 85 VAL A O 1
ATOM 660 N N . ASP A 1 86 ? 7.270 2.784 -21.036 1.00 87.56 86 ASP A N 1
ATOM 661 C CA . ASP A 1 86 ? 7.294 3.300 -22.405 1.00 87.56 86 ASP A CA 1
ATOM 662 C C . ASP A 1 86 ? 6.405 4.542 -22.524 1.00 87.56 86 ASP A C 1
ATOM 664 O O . ASP A 1 86 ? 5.240 4.525 -22.132 1.00 87.56 86 ASP A O 1
ATOM 668 N N . THR A 1 87 ? 6.961 5.633 -23.047 1.00 81.06 87 THR A N 1
ATOM 669 C CA . THR A 1 87 ? 6.231 6.884 -23.295 1.00 81.06 87 THR A CA 1
ATOM 670 C C . THR A 1 87 ? 5.905 7.107 -24.771 1.00 81.06 87 THR A C 1
ATOM 672 O O . THR A 1 87 ? 5.199 8.064 -25.081 1.00 81.06 87 THR A O 1
ATOM 675 N N . GLY A 1 88 ? 6.417 6.274 -25.683 1.00 78.81 88 GLY A N 1
ATOM 676 C CA . GLY A 1 88 ? 6.297 6.479 -27.130 1.00 78.81 88 GLY A CA 1
ATOM 677 C C . GLY A 1 88 ? 5.986 5.211 -27.918 1.00 78.81 88 GLY A C 1
ATOM 678 O O . GLY A 1 88 ? 6.380 5.142 -29.083 1.00 78.81 88 GLY A O 1
ATOM 679 N N . ASP A 1 89 ? 5.375 4.215 -27.266 1.00 81.44 89 ASP A N 1
ATOM 680 C CA . ASP A 1 89 ? 4.946 2.914 -27.812 1.00 81.44 89 ASP A CA 1
ATOM 681 C C . ASP A 1 89 ? 6.019 2.193 -28.658 1.00 81.44 89 ASP A C 1
ATOM 683 O O . ASP A 1 89 ? 5.744 1.346 -29.507 1.00 81.44 89 ASP A O 1
ATOM 687 N N . SER A 1 90 ? 7.292 2.525 -28.428 1.00 82.19 90 SER A N 1
ATOM 688 C CA . SER A 1 90 ? 8.434 2.026 -29.197 1.00 82.19 90 SER A CA 1
ATOM 689 C C . SER A 1 90 ? 8.781 0.575 -28.860 1.00 82.19 90 SER A C 1
ATOM 691 O O . SER A 1 90 ? 9.556 -0.056 -29.587 1.00 82.19 90 SER A O 1
ATOM 693 N N . TYR A 1 91 ? 8.240 0.059 -27.755 1.00 89.25 91 TYR A N 1
ATOM 694 C CA . TYR A 1 91 ? 8.543 -1.264 -27.216 1.00 89.25 91 TYR A CA 1
ATOM 695 C C . TYR A 1 91 ? 7.328 -2.211 -27.230 1.00 89.25 91 TYR A C 1
ATOM 697 O O . TYR A 1 91 ? 7.450 -3.368 -26.821 1.00 89.25 91 TYR A O 1
ATOM 705 N N . GLU A 1 92 ? 6.176 -1.786 -27.763 1.00 88.44 92 GLU A N 1
ATOM 706 C CA . GLU A 1 92 ? 4.990 -2.646 -27.913 1.00 88.44 92 GLU A CA 1
ATOM 707 C C . GLU A 1 92 ? 5.298 -3.884 -28.776 1.00 88.44 92 GLU A C 1
ATOM 709 O O . GLU A 1 92 ? 4.966 -5.014 -28.411 1.00 88.44 92 GLU A O 1
ATOM 714 N N . GLY A 1 93 ? 6.018 -3.694 -29.887 1.00 89.50 93 GLY A N 1
ATOM 715 C CA . GLY A 1 93 ? 6.349 -4.776 -30.818 1.00 89.50 93 GLY A CA 1
ATOM 716 C C . GLY A 1 93 ? 7.205 -5.883 -30.193 1.00 89.50 93 GLY A C 1
ATOM 717 O O . GLY A 1 93 ? 6.908 -7.065 -30.372 1.00 89.50 93 GLY A O 1
ATOM 718 N N . ILE A 1 94 ? 8.245 -5.523 -29.428 1.00 90.12 94 ILE A N 1
ATOM 719 C CA . ILE A 1 94 ? 9.088 -6.516 -28.742 1.00 90.12 94 ILE A CA 1
ATOM 720 C C . ILE A 1 94 ? 8.328 -7.187 -27.592 1.00 90.12 94 ILE A C 1
ATOM 722 O O . ILE A 1 94 ? 8.461 -8.397 -27.404 1.00 90.12 94 ILE A O 1
ATOM 726 N N . CYS A 1 95 ? 7.479 -6.439 -26.878 1.00 91.94 95 CYS A N 1
ATOM 727 C CA . CYS A 1 95 ? 6.616 -6.990 -25.839 1.00 91.94 95 CYS A CA 1
ATOM 728 C C . CYS A 1 95 ? 5.687 -8.068 -26.418 1.00 91.94 95 CYS A C 1
ATOM 730 O O . CYS A 1 95 ? 5.669 -9.195 -25.925 1.00 91.94 95 CYS A O 1
ATOM 732 N N . GLY A 1 96 ? 5.001 -7.772 -27.527 1.00 90.62 96 GLY A N 1
ATOM 733 C CA . GLY A 1 96 ? 4.151 -8.735 -28.227 1.00 90.62 96 GLY A CA 1
ATOM 734 C C . GLY A 1 96 ? 4.921 -9.951 -28.751 1.00 90.62 96 GLY A C 1
ATOM 735 O O . GLY A 1 96 ? 4.466 -11.084 -28.589 1.00 90.62 96 GLY A O 1
ATOM 736 N N . TYR A 1 97 ? 6.117 -9.744 -29.315 1.00 91.88 97 TYR A N 1
ATOM 737 C CA . TYR A 1 97 ? 6.960 -10.825 -29.841 1.00 91.88 97 TYR A CA 1
ATOM 738 C C . TYR A 1 97 ? 7.363 -11.841 -28.759 1.00 91.88 97 TYR A C 1
ATOM 740 O O . TYR A 1 97 ? 7.268 -13.050 -28.976 1.00 91.88 97 TYR A O 1
ATOM 748 N N . TYR A 1 98 ? 7.750 -11.364 -27.573 1.00 91.62 98 TYR A N 1
ATOM 749 C CA . TYR A 1 98 ? 8.098 -12.215 -26.428 1.00 91.62 98 TYR A CA 1
ATOM 750 C C . TYR A 1 98 ? 6.889 -12.618 -25.567 1.00 91.62 98 TYR A C 1
ATOM 752 O O . TYR A 1 98 ? 7.072 -13.198 -24.499 1.00 91.62 98 TYR A O 1
ATOM 760 N N . LYS A 1 99 ? 5.653 -12.363 -26.028 1.00 91.75 99 LYS A N 1
ATOM 761 C CA . LYS A 1 99 ? 4.401 -12.655 -25.300 1.00 91.75 99 LYS A CA 1
ATOM 762 C C . LYS A 1 99 ? 4.348 -12.013 -23.905 1.00 91.75 99 LYS A C 1
ATOM 764 O O . LYS A 1 99 ? 3.807 -12.598 -22.968 1.00 91.75 99 LYS A O 1
ATOM 769 N N . GLY A 1 100 ? 4.931 -10.826 -23.771 1.00 89.88 100 GLY A N 1
ATOM 770 C CA . GLY A 1 100 ? 4.868 -10.016 -22.564 1.00 89.88 100 GLY A CA 1
ATOM 771 C C . GLY A 1 100 ? 3.505 -9.351 -22.376 1.00 89.88 100 GLY A C 1
ATOM 772 O O . GLY A 1 100 ? 2.643 -9.357 -23.256 1.00 89.88 100 GLY A O 1
ATOM 773 N N . THR A 1 101 ? 3.323 -8.747 -21.206 1.00 90.56 101 THR A N 1
ATOM 774 C CA . THR A 1 101 ? 2.113 -7.993 -20.872 1.00 90.56 101 THR A CA 1
ATOM 775 C C . THR A 1 101 ? 2.347 -6.513 -21.147 1.00 90.56 101 THR A C 1
ATOM 777 O O . THR A 1 101 ? 3.050 -5.849 -20.386 1.00 90.56 101 THR A O 1
ATOM 780 N N . TYR A 1 102 ? 1.732 -5.986 -22.206 1.00 88.44 102 TYR A N 1
ATOM 781 C CA . TYR A 1 102 ? 1.734 -4.552 -22.486 1.00 88.44 102 TYR A CA 1
ATOM 782 C C . TYR A 1 102 ? 0.529 -3.886 -21.817 1.00 88.44 102 TYR A C 1
ATOM 784 O O . TYR A 1 102 ? -0.621 -4.193 -22.134 1.00 88.44 102 TYR A O 1
ATOM 792 N N . ILE A 1 103 ? 0.785 -2.991 -20.862 1.00 86.06 103 ILE A N 1
ATOM 793 C CA . ILE A 1 103 ? -0.260 -2.261 -20.139 1.00 86.06 103 ILE A CA 1
ATOM 794 C C . ILE A 1 103 ? -0.317 -0.840 -20.701 1.00 86.06 103 ILE A C 1
ATOM 796 O O . ILE A 1 103 ? 0.412 0.044 -20.260 1.00 86.06 103 ILE A O 1
ATOM 800 N N . SER A 1 104 ? -1.189 -0.627 -21.685 1.00 80.94 104 SER A N 1
ATOM 801 C CA . SER A 1 104 ? -1.388 0.677 -22.324 1.00 80.94 104 SER A CA 1
ATOM 802 C C . SER A 1 104 ? -2.460 1.507 -21.618 1.00 80.94 104 SER A C 1
ATOM 804 O O . SER A 1 104 ? -3.509 0.982 -21.235 1.00 80.94 104 SER A O 1
ATOM 806 N N . TYR A 1 105 ? -2.257 2.821 -21.541 1.00 72.75 105 TYR A N 1
ATOM 807 C CA . TYR A 1 105 ? -3.318 3.769 -21.213 1.00 72.75 105 TYR A CA 1
ATOM 808 C C . TYR A 1 105 ? -4.115 4.108 -22.480 1.00 72.75 105 TYR A C 1
ATOM 810 O O . TYR A 1 105 ? -3.562 4.654 -23.430 1.00 72.75 105 TYR A O 1
ATOM 818 N N . SER A 1 106 ? -5.417 3.825 -22.495 1.00 72.88 106 SER A N 1
ATOM 819 C CA . SER A 1 106 ? -6.333 4.322 -23.534 1.00 72.88 106 SER A CA 1
ATOM 820 C C . SER A 1 106 ? -7.529 5.015 -22.885 1.00 72.88 106 SER A C 1
ATOM 822 O O . SER A 1 106 ? -7.858 4.735 -21.729 1.00 72.88 106 SER A O 1
ATOM 824 N N . LYS A 1 107 ? -8.194 5.923 -23.612 1.00 72.62 107 LYS A N 1
ATOM 825 C CA . LYS A 1 107 ? -9.413 6.577 -23.104 1.00 72.62 107 LYS A CA 1
ATOM 826 C C . LYS A 1 107 ? -10.535 5.558 -22.885 1.00 72.62 107 LYS A C 1
ATOM 828 O O . LYS A 1 107 ? -11.326 5.716 -21.962 1.00 72.62 107 LYS A O 1
ATOM 833 N N . GLU A 1 108 ? -10.579 4.513 -23.707 1.00 76.94 108 GLU A N 1
ATOM 834 C CA . GLU A 1 108 ? -11.579 3.446 -23.665 1.00 76.94 108 GLU A CA 1
ATOM 835 C C . GLU A 1 108 ? -11.280 2.405 -22.574 1.00 76.94 108 GLU A C 1
ATOM 837 O O . GLU A 1 108 ? -12.204 1.837 -21.991 1.00 76.94 108 GLU A O 1
ATOM 842 N N . LYS A 1 109 ? -9.998 2.153 -22.280 1.00 73.94 109 LYS A N 1
ATOM 843 C CA . LYS A 1 109 ? -9.532 1.258 -21.210 1.00 73.94 109 LYS A CA 1
ATOM 844 C C . LYS A 1 109 ? -8.477 1.973 -20.359 1.00 73.94 109 LYS A C 1
ATOM 846 O O . LYS A 1 109 ? -7.277 1.802 -20.604 1.00 73.94 109 LYS A O 1
ATOM 851 N N . PRO A 1 110 ? -8.897 2.784 -19.372 1.00 72.31 110 PRO A N 1
ATOM 852 C CA . PRO A 1 110 ? -7.960 3.422 -18.465 1.00 72.31 110 PRO A CA 1
ATOM 853 C C . PRO A 1 110 ? -7.314 2.374 -17.558 1.00 72.31 110 PRO A C 1
ATOM 855 O O . PRO A 1 110 ? -7.965 1.440 -17.084 1.00 72.31 110 PRO A O 1
ATOM 858 N N . ILE A 1 111 ? -6.031 2.562 -17.261 1.00 73.69 111 ILE A N 1
ATOM 859 C CA . ILE A 1 111 ? -5.360 1.798 -16.212 1.00 73.69 111 ILE A CA 1
ATOM 860 C C . ILE A 1 111 ? -5.885 2.324 -14.875 1.00 73.69 111 ILE A C 1
ATOM 862 O O . ILE A 1 111 ? -5.518 3.414 -14.438 1.00 73.69 111 ILE A O 1
ATOM 866 N N . SER A 1 112 ? -6.765 1.567 -14.223 1.00 72.44 112 SER A N 1
ATOM 867 C CA . SER A 1 112 ? -7.198 1.868 -12.861 1.00 72.44 112 SER A CA 1
ATOM 868 C C . SER A 1 112 ? -6.296 1.135 -11.872 1.00 72.44 112 SER A C 1
ATOM 870 O O . SER A 1 112 ? -6.411 -0.079 -11.697 1.00 72.44 112 SER A O 1
ATOM 872 N N . MET A 1 113 ? -5.413 1.866 -11.200 1.00 80.88 113 MET A N 1
ATOM 873 C CA . MET A 1 113 ? -4.685 1.361 -10.040 1.00 80.88 113 MET A CA 1
ATOM 874 C C . MET A 1 113 ? -5.157 2.128 -8.811 1.00 80.88 113 MET A C 1
ATOM 876 O O . MET A 1 113 ? -5.214 3.354 -8.834 1.00 80.88 113 MET A O 1
ATOM 880 N N . ASN A 1 114 ? -5.487 1.413 -7.734 1.00 87.88 114 ASN A N 1
ATOM 881 C CA . ASN A 1 114 ? -5.716 2.043 -6.441 1.00 87.88 114 ASN A CA 1
ATOM 882 C C . ASN A 1 114 ? -4.381 2.108 -5.674 1.00 87.88 114 ASN A C 1
ATOM 884 O O . ASN A 1 114 ? -3.966 1.079 -5.133 1.00 87.88 114 ASN A O 1
ATOM 888 N N . PRO A 1 115 ? -3.717 3.276 -5.586 1.00 88.06 115 PRO A N 1
ATOM 889 C CA . PRO A 1 115 ? -2.448 3.401 -4.873 1.00 88.06 115 PRO A CA 1
ATOM 890 C C . PRO A 1 115 ? -2.607 3.199 -3.359 1.00 88.06 115 PRO A C 1
ATOM 892 O O . PRO A 1 115 ? -1.649 2.801 -2.698 1.00 88.06 115 PRO A O 1
ATOM 895 N N . PHE A 1 116 ? -3.815 3.417 -2.824 1.00 91.56 116 PHE A N 1
ATOM 896 C CA . PHE A 1 116 ? -4.158 3.249 -1.409 1.00 91.56 116 PHE A CA 1
ATOM 897 C C . PHE A 1 116 ? -4.440 1.796 -1.022 1.00 91.56 116 PHE A C 1
ATOM 899 O O . PHE A 1 116 ? -4.629 1.499 0.158 1.00 91.56 116 PHE A O 1
ATOM 906 N N . LYS A 1 117 ? -4.473 0.872 -1.989 1.00 90.00 117 LYS A N 1
ATOM 907 C CA . LYS A 1 117 ? -4.585 -0.552 -1.688 1.00 90.00 117 LYS A CA 1
ATOM 908 C C . LYS A 1 117 ? -3.251 -1.034 -1.115 1.00 90.00 117 LYS A C 1
ATOM 910 O O . LYS A 1 117 ? -2.240 -1.032 -1.815 1.00 90.00 117 LYS A O 1
ATOM 915 N N . VAL A 1 118 ? -3.278 -1.425 0.155 1.00 90.00 118 VAL A N 1
ATOM 916 C CA . VAL A 1 118 ? -2.140 -1.979 0.900 1.00 90.00 118 VAL A CA 1
ATOM 917 C C . VAL A 1 118 ? -2.512 -3.393 1.326 1.00 90.00 118 VAL A C 1
ATOM 919 O O . VAL A 1 118 ? -3.639 -3.625 1.775 1.00 90.00 118 VAL A O 1
ATOM 922 N N . THR A 1 119 ? -1.609 -4.353 1.141 1.00 90.56 119 THR A N 1
ATOM 923 C CA . THR A 1 119 ? -1.812 -5.719 1.649 1.00 90.56 119 THR A CA 1
ATOM 924 C C . THR A 1 119 ? -1.397 -5.815 3.117 1.00 90.56 119 THR A C 1
ATOM 926 O O . THR A 1 119 ? -0.667 -4.971 3.629 1.00 90.56 119 THR A O 1
ATOM 929 N N . LYS A 1 120 ? -1.853 -6.856 3.823 1.00 89.38 120 LYS A N 1
ATOM 930 C CA . LYS A 1 120 ? -1.477 -7.057 5.230 1.00 89.38 120 LYS A CA 1
ATOM 931 C C . LYS A 1 120 ? 0.036 -7.254 5.401 1.00 89.38 120 LYS A C 1
ATOM 933 O O . LYS A 1 120 ? 0.626 -6.691 6.311 1.00 89.38 120 LYS A O 1
ATOM 938 N N . GLU A 1 121 ? 0.661 -7.984 4.482 1.00 90.81 121 GLU A N 1
ATOM 939 C CA . GLU A 1 121 ? 2.113 -8.201 4.459 1.00 90.81 121 GLU A CA 1
ATOM 940 C C . GLU A 1 121 ? 2.881 -6.886 4.260 1.00 90.81 121 GLU A C 1
ATOM 942 O O . GLU A 1 121 ? 3.840 -6.608 4.978 1.00 90.81 121 GLU A O 1
ATOM 947 N N . GLU A 1 122 ? 2.430 -6.035 3.330 1.00 87.88 122 GLU A N 1
ATOM 948 C CA . GLU A 1 122 ? 3.011 -4.703 3.122 1.00 87.88 122 GLU A CA 1
ATOM 949 C C . GLU A 1 122 ? 2.853 -3.812 4.358 1.00 87.88 122 GLU A C 1
ATOM 951 O O . GLU A 1 122 ? 3.766 -3.050 4.677 1.00 87.88 122 GLU A O 1
ATOM 956 N N . TYR A 1 123 ? 1.715 -3.904 5.054 1.00 90.00 123 TYR A N 1
ATOM 957 C CA . TYR A 1 123 ? 1.465 -3.152 6.282 1.00 90.00 123 TYR A CA 1
ATOM 958 C C . TYR A 1 123 ? 2.402 -3.574 7.423 1.00 90.00 123 TYR A C 1
ATOM 960 O O . TYR A 1 123 ? 2.966 -2.732 8.115 1.00 90.00 123 TYR A O 1
ATOM 968 N N . GLU A 1 124 ? 2.617 -4.873 7.604 1.00 87.88 124 GLU A N 1
ATOM 969 C CA . GLU A 1 124 ? 3.440 -5.383 8.705 1.00 87.88 124 GLU A CA 1
ATOM 970 C C . GLU A 1 124 ? 4.944 -5.178 8.464 1.00 87.88 124 GLU A C 1
ATOM 972 O O . GLU A 1 124 ? 5.682 -4.903 9.410 1.00 87.88 124 GLU A O 1
ATOM 977 N N . LEU A 1 125 ? 5.405 -5.287 7.213 1.00 89.38 125 LEU A N 1
ATOM 978 C CA . LEU A 1 125 ? 6.836 -5.273 6.888 1.00 89.38 125 LEU A CA 1
ATOM 979 C C . LEU A 1 125 ? 7.339 -3.913 6.387 1.00 89.38 125 LEU A C 1
ATOM 981 O O . LEU A 1 125 ? 8.420 -3.481 6.779 1.00 89.38 125 LEU A O 1
ATOM 985 N N . ASN A 1 126 ? 6.565 -3.226 5.538 1.00 88.44 126 ASN A N 1
ATOM 986 C CA . ASN A 1 126 ? 7.057 -2.111 4.714 1.00 88.44 126 ASN A CA 1
ATOM 987 C C . ASN A 1 126 ? 6.174 -0.851 4.776 1.00 88.44 126 ASN A C 1
ATOM 989 O O . ASN A 1 126 ? 6.265 0.032 3.914 1.00 88.44 126 ASN A O 1
ATOM 993 N N . PHE A 1 127 ? 5.323 -0.714 5.798 1.00 90.12 127 PHE A N 1
ATOM 994 C CA . PHE A 1 127 ? 4.370 0.398 5.858 1.00 90.12 127 PHE A CA 1
ATOM 995 C C . PHE A 1 127 ? 5.035 1.776 5.868 1.00 90.12 127 PHE A C 1
ATOM 997 O O . PHE A 1 127 ? 4.495 2.719 5.294 1.00 90.12 127 PHE A O 1
ATOM 1004 N N . GLY A 1 128 ? 6.228 1.907 6.457 1.00 88.88 128 GLY A N 1
ATOM 1005 C CA . GLY A 1 128 ? 6.972 3.169 6.475 1.00 88.88 128 GLY A CA 1
ATOM 1006 C C . GLY A 1 128 ? 7.246 3.728 5.074 1.00 88.88 128 GLY A C 1
ATOM 1007 O O . GLY A 1 128 ? 6.997 4.909 4.822 1.00 88.88 128 GLY A O 1
ATOM 1008 N N . GLU A 1 129 ? 7.695 2.879 4.148 1.00 89.31 129 GLU A N 1
ATOM 1009 C CA . GLU A 1 129 ? 7.976 3.270 2.762 1.00 89.31 129 GLU A CA 1
ATOM 1010 C C . GLU A 1 129 ? 6.688 3.564 1.993 1.00 89.31 129 GLU A C 1
ATOM 1012 O O . GLU A 1 129 ? 6.570 4.613 1.353 1.00 89.31 129 GLU A O 1
ATOM 1017 N N . LYS A 1 130 ? 5.681 2.689 2.124 1.00 89.81 130 LYS A N 1
ATOM 1018 C CA . LYS A 1 130 ? 4.375 2.870 1.478 1.00 89.81 130 LYS A CA 1
ATOM 1019 C C . LYS A 1 130 ? 3.701 4.166 1.927 1.00 89.81 130 LYS A C 1
ATOM 1021 O O . LYS A 1 130 ? 3.166 4.905 1.104 1.00 89.81 130 LYS A O 1
ATOM 1026 N N . LYS A 1 131 ? 3.777 4.480 3.220 1.00 93.31 131 LYS A N 1
ATOM 1027 C CA . LYS A 1 131 ? 3.264 5.722 3.800 1.00 93.31 131 LYS A CA 1
ATOM 1028 C C . LYS A 1 131 ? 3.964 6.946 3.215 1.00 93.31 131 LYS A C 1
ATOM 1030 O O . LYS A 1 131 ? 3.289 7.906 2.856 1.00 93.31 131 LYS A O 1
ATOM 1035 N N . ASN A 1 132 ? 5.292 6.919 3.088 1.00 91.81 132 ASN A N 1
ATOM 1036 C CA . ASN A 1 132 ? 6.039 8.024 2.482 1.00 91.81 132 ASN A CA 1
ATOM 1037 C C . ASN A 1 132 ? 5.657 8.217 1.009 1.00 91.81 132 ASN A C 1
ATOM 1039 O O . ASN A 1 132 ? 5.417 9.347 0.590 1.00 91.81 132 ASN A O 1
ATOM 1043 N N . PHE A 1 133 ? 5.509 7.124 0.255 1.00 92.75 133 PHE A N 1
ATOM 1044 C CA . PHE A 1 133 ? 5.014 7.164 -1.121 1.00 92.75 133 PHE A CA 1
ATOM 1045 C C . PHE A 1 133 ? 3.613 7.787 -1.214 1.00 92.75 133 PHE A C 1
ATOM 1047 O O . PHE A 1 133 ? 3.403 8.716 -1.993 1.00 92.75 133 PHE A O 1
ATOM 1054 N N . LEU A 1 134 ? 2.664 7.329 -0.390 1.00 93.81 134 LEU A N 1
ATOM 1055 C CA . LEU A 1 134 ? 1.298 7.861 -0.358 1.00 93.81 134 LEU A CA 1
ATOM 1056 C C . LEU A 1 134 ? 1.268 9.336 0.035 1.00 93.81 134 LEU A C 1
ATOM 1058 O O . LEU A 1 134 ? 0.559 10.123 -0.585 1.00 93.81 134 LEU A O 1
ATOM 1062 N N . LYS A 1 135 ? 2.073 9.730 1.022 1.00 93.06 135 LYS A N 1
ATOM 1063 C CA . LYS A 1 135 ? 2.221 11.125 1.435 1.00 93.06 135 LYS A CA 1
ATOM 1064 C C . LYS A 1 135 ? 2.711 11.994 0.274 1.00 93.06 135 LYS A C 1
ATOM 1066 O O . LYS A 1 135 ? 2.104 13.025 -0.008 1.00 93.06 135 LYS A O 1
ATOM 1071 N N . SER A 1 136 ? 3.762 11.569 -0.428 1.00 91.56 136 SER A N 1
ATOM 1072 C CA . SER A 1 136 ? 4.268 12.270 -1.613 1.00 91.56 136 SER A CA 1
ATOM 1073 C C . SER A 1 136 ? 3.227 12.344 -2.729 1.00 91.56 136 SER A C 1
ATOM 1075 O O . SER A 1 136 ? 3.064 13.402 -3.330 1.00 91.56 136 SER A O 1
ATOM 1077 N N . LEU A 1 137 ? 2.484 11.260 -2.974 1.00 92.44 137 LEU A N 1
ATOM 1078 C CA . LEU A 1 137 ? 1.416 11.223 -3.972 1.00 92.44 137 LEU A CA 1
ATOM 1079 C C . LEU A 1 137 ? 0.283 12.202 -3.634 1.00 92.44 137 LEU A C 1
ATOM 1081 O O . LEU A 1 137 ? -0.156 12.955 -4.501 1.00 92.44 137 LEU A O 1
ATOM 1085 N N . ILE A 1 138 ? -0.166 12.233 -2.376 1.00 93.38 138 ILE A N 1
ATOM 1086 C CA . ILE A 1 138 ? -1.211 13.157 -1.921 1.00 93.3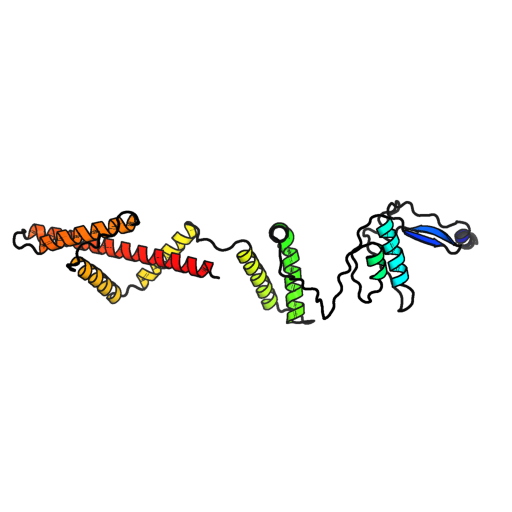8 138 ILE A CA 1
ATOM 1087 C C . ILE A 1 138 ? -0.740 14.603 -2.072 1.00 93.38 138 ILE A C 1
ATOM 1089 O O . ILE A 1 138 ? -1.488 15.425 -2.595 1.00 93.38 138 ILE A O 1
ATOM 1093 N N . PHE A 1 139 ? 0.492 14.924 -1.668 1.00 93.88 139 PHE A N 1
ATOM 1094 C CA . PHE A 1 139 ? 1.010 16.284 -1.820 1.00 93.88 139 PHE A CA 1
ATOM 1095 C C . PHE A 1 139 ? 1.187 16.692 -3.277 1.00 93.88 139 PHE A C 1
ATOM 1097 O O . PHE A 1 139 ? 0.871 17.830 -3.617 1.00 93.88 139 PHE A O 1
ATOM 1104 N N . LEU A 1 140 ? 1.603 15.772 -4.146 1.00 91.69 140 LEU A N 1
ATOM 1105 C CA . LEU A 1 140 ? 1.686 16.035 -5.578 1.00 91.69 140 LEU A CA 1
ATOM 1106 C C . LEU A 1 140 ? 0.306 16.360 -6.171 1.00 91.69 140 LEU A C 1
ATOM 1108 O O . LEU A 1 140 ? 0.184 17.298 -6.951 1.00 91.69 140 LEU A O 1
ATOM 1112 N N . ILE A 1 141 ? -0.744 15.634 -5.775 1.00 90.88 141 ILE A N 1
ATOM 1113 C CA . ILE A 1 141 ? -2.116 15.885 -6.249 1.00 90.88 141 ILE A CA 1
ATOM 1114 C C . ILE A 1 141 ? -2.684 17.179 -5.650 1.00 90.88 141 ILE A C 1
ATOM 1116 O O . ILE A 1 141 ? -3.313 17.965 -6.353 1.00 90.88 141 ILE A O 1
ATOM 1120 N N . PHE A 1 142 ? -2.473 17.406 -4.353 1.00 90.12 142 PHE A N 1
ATOM 1121 C CA . PHE A 1 142 ? -3.051 18.534 -3.625 1.00 90.12 142 PHE A CA 1
ATOM 1122 C C . PHE A 1 142 ? -2.364 19.869 -3.944 1.00 90.12 142 PHE A C 1
ATOM 1124 O O . PHE A 1 142 ? -3.033 20.889 -4.091 1.00 90.12 142 PHE A O 1
ATOM 1131 N N . LYS A 1 143 ? -1.030 19.871 -4.042 1.00 89.00 143 LYS A N 1
ATOM 1132 C CA . LYS A 1 143 ? -0.199 21.081 -4.152 1.00 89.00 143 LYS A CA 1
ATOM 1133 C C . LYS A 1 143 ? 0.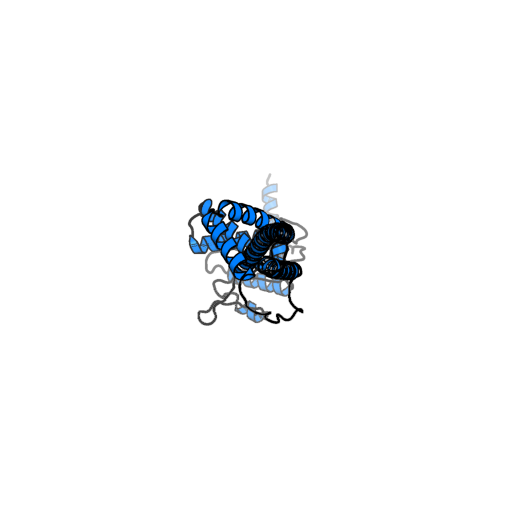634 21.171 -5.431 1.00 89.00 143 LYS A C 1
ATOM 1135 O O . LYS A 1 143 ? 1.228 22.222 -5.684 1.00 89.00 143 LYS A O 1
ATOM 1140 N N . GLY A 1 144 ? 0.699 20.116 -6.243 1.00 89.19 144 GLY A N 1
ATOM 1141 C CA . GLY A 1 144 ? 1.554 20.088 -7.428 1.00 89.19 144 GLY A CA 1
ATOM 1142 C C . GLY A 1 144 ? 3.027 20.249 -7.052 1.00 89.19 144 GLY A C 1
ATOM 1143 O O . GLY A 1 144 ? 3.586 19.428 -6.331 1.00 89.19 144 GLY A O 1
ATOM 1144 N N . ASN A 1 145 ? 3.645 21.336 -7.519 1.00 85.31 145 ASN A N 1
ATOM 1145 C CA . ASN A 1 145 ? 5.062 21.638 -7.279 1.00 85.31 145 ASN A CA 1
ATOM 1146 C C . ASN A 1 145 ? 5.327 22.433 -5.985 1.00 85.31 145 ASN A C 1
ATOM 1148 O O . ASN A 1 145 ? 6.481 22.749 -5.697 1.00 85.31 145 ASN A O 1
ATOM 1152 N N . ALA A 1 146 ? 4.296 22.812 -5.223 1.00 88.56 146 ALA A N 1
ATOM 1153 C CA . ALA A 1 146 ? 4.482 23.578 -3.993 1.00 88.56 146 ALA A CA 1
ATOM 1154 C C . ALA A 1 146 ? 4.853 22.675 -2.805 1.00 88.56 146 ALA A C 1
ATOM 1156 O O . ALA A 1 146 ? 4.277 21.604 -2.610 1.00 88.56 146 ALA A O 1
ATOM 1157 N N . PHE A 1 147 ? 5.784 23.138 -1.968 1.00 85.62 147 PHE A N 1
ATOM 1158 C CA . PHE A 1 147 ? 6.195 22.397 -0.777 1.00 85.62 147 PHE A CA 1
ATOM 1159 C C . PHE A 1 147 ? 5.103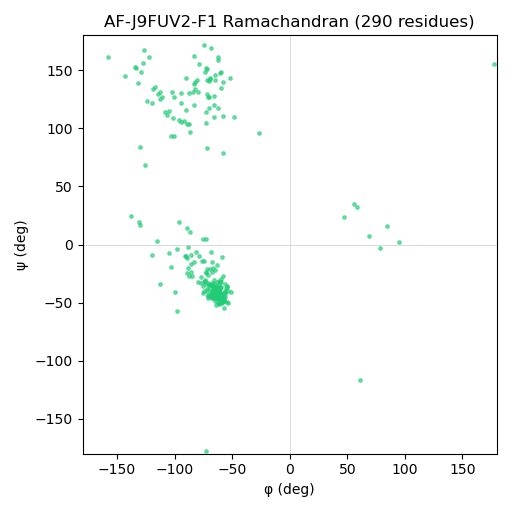 22.410 0.311 1.00 85.62 147 PHE A C 1
ATOM 1161 O O . PHE A 1 147 ? 4.429 23.431 0.509 1.00 85.62 147 PHE A O 1
ATOM 1168 N N . PRO A 1 148 ? 4.913 21.292 1.033 1.00 87.88 148 PRO A N 1
ATOM 1169 C CA . PRO A 1 148 ? 3.971 21.226 2.139 1.00 87.88 148 PRO A CA 1
ATOM 1170 C C . PRO A 1 148 ? 4.484 21.964 3.378 1.00 87.88 148 PRO A C 1
ATOM 1172 O O . PRO A 1 148 ? 5.682 22.007 3.667 1.00 87.88 148 PRO A O 1
ATOM 1175 N N . ASN A 1 149 ? 3.552 22.520 4.145 1.00 92.50 149 ASN A N 1
ATOM 1176 C CA . ASN A 1 149 ? 3.835 23.138 5.433 1.00 92.50 149 ASN A CA 1
ATOM 1177 C C . ASN A 1 149 ? 4.003 22.047 6.499 1.00 92.50 149 ASN A C 1
ATOM 1179 O O . ASN A 1 149 ? 3.392 20.985 6.407 1.00 92.50 149 ASN A O 1
ATOM 1183 N N . LYS A 1 150 ? 4.742 22.329 7.583 1.00 92.12 150 LYS A N 1
ATOM 1184 C CA . LYS A 1 150 ? 4.943 21.360 8.683 1.00 92.12 150 LYS A CA 1
ATOM 1185 C C . LYS A 1 150 ? 3.632 20.830 9.284 1.00 92.12 150 LYS A C 1
ATOM 1187 O O . LYS A 1 150 ? 3.557 19.660 9.637 1.00 92.12 150 LYS A O 1
ATOM 1192 N N . ILE A 1 151 ? 2.612 21.685 9.394 1.00 93.38 151 ILE A N 1
ATOM 1193 C CA . ILE A 1 151 ? 1.296 21.309 9.937 1.00 93.38 151 ILE A CA 1
ATOM 1194 C C . ILE A 1 151 ? 0.574 20.346 8.989 1.00 93.38 151 ILE A C 1
ATOM 1196 O O . ILE A 1 151 ? 0.038 19.338 9.433 1.00 93.38 151 ILE A O 1
ATOM 1200 N N . GLU A 1 152 ? 0.585 20.630 7.686 1.00 92.56 152 GLU A N 1
ATOM 1201 C CA . GLU A 1 152 ? -0.039 19.765 6.680 1.00 92.56 152 GLU A CA 1
ATOM 1202 C C . GLU A 1 152 ? 0.677 18.416 6.608 1.00 92.56 152 GLU A C 1
ATOM 1204 O O . GLU A 1 152 ? 0.033 17.374 6.546 1.00 92.56 152 GLU A O 1
ATOM 1209 N N . ASP A 1 153 ? 2.010 18.435 6.663 1.00 92.12 153 ASP A N 1
ATOM 1210 C CA . ASP A 1 153 ? 2.839 17.234 6.692 1.00 92.12 153 ASP A CA 1
ATOM 1211 C C . ASP A 1 153 ? 2.472 16.324 7.865 1.00 92.12 153 ASP A C 1
ATOM 1213 O O . ASP A 1 153 ? 2.217 15.132 7.679 1.00 92.12 153 ASP A O 1
ATOM 1217 N N . MET A 1 154 ? 2.373 16.915 9.058 1.00 93.69 154 MET A N 1
ATOM 1218 C CA . MET A 1 154 ? 1.961 16.216 10.268 1.00 93.69 154 MET A CA 1
ATOM 1219 C C . MET A 1 154 ? 0.543 15.654 10.132 1.00 93.69 154 MET A C 1
ATOM 1221 O O . MET A 1 154 ? 0.328 14.483 10.438 1.00 93.69 154 MET A O 1
ATOM 1225 N N . LEU A 1 155 ? -0.404 16.455 9.636 1.00 94.50 155 LEU A N 1
ATOM 1226 C CA . LEU A 1 155 ? -1.811 16.076 9.536 1.00 94.50 155 LEU A CA 1
ATOM 1227 C C . LEU A 1 155 ? -2.043 14.944 8.531 1.00 94.50 155 LEU A C 1
ATOM 1229 O O . LEU A 1 155 ? -2.754 13.992 8.847 1.00 94.50 155 LEU A O 1
ATOM 1233 N N . ILE A 1 156 ? -1.413 14.991 7.354 1.00 93.62 156 ILE A N 1
ATOM 1234 C CA . ILE A 1 156 ? -1.527 13.914 6.358 1.00 93.62 156 ILE A CA 1
ATOM 1235 C C . ILE A 1 156 ? -0.839 12.649 6.864 1.00 93.62 156 ILE A C 1
ATOM 1237 O O . ILE A 1 156 ? -1.393 11.558 6.746 1.00 93.62 156 ILE A O 1
ATOM 1241 N N . ASN A 1 157 ? 0.343 12.778 7.471 1.00 93.75 157 ASN A N 1
ATOM 1242 C CA . ASN A 1 157 ? 1.045 11.633 8.038 1.00 93.75 157 ASN A CA 1
ATOM 1243 C C . ASN A 1 157 ? 0.224 10.954 9.145 1.00 93.75 157 ASN A C 1
ATOM 1245 O O . ASN A 1 157 ? 0.126 9.730 9.156 1.00 93.75 157 ASN A O 1
ATOM 1249 N N . GLN A 1 158 ? -0.381 11.730 10.047 1.00 94.19 158 GLN A N 1
ATOM 1250 C CA . GLN A 1 158 ? -1.212 11.193 11.121 1.00 94.19 158 GLN A CA 1
ATOM 1251 C C . GLN A 1 158 ? -2.491 10.550 10.577 1.00 94.19 158 GLN A C 1
ATOM 1253 O O . GLN A 1 158 ? -2.778 9.408 10.920 1.00 94.19 158 GLN A O 1
ATOM 1258 N N . THR A 1 159 ? -3.184 11.219 9.652 1.00 94.44 159 THR A N 1
ATOM 1259 C CA . THR A 1 159 ? -4.382 10.670 8.995 1.00 94.44 159 THR A CA 1
ATOM 1260 C C . THR A 1 159 ? -4.093 9.335 8.303 1.00 94.44 159 THR A C 1
ATOM 1262 O O . THR A 1 159 ? -4.884 8.405 8.417 1.00 94.44 159 THR A O 1
ATOM 1265 N N . LEU A 1 160 ? -2.953 9.203 7.610 1.00 93.81 160 LEU A N 1
ATOM 1266 C CA . LEU A 1 160 ? -2.567 7.941 6.968 1.00 93.81 160 LEU A CA 1
ATOM 1267 C C . LEU A 1 160 ? -2.348 6.824 7.993 1.00 93.81 160 LEU A C 1
ATOM 1269 O O . LEU A 1 160 ? -2.812 5.708 7.780 1.00 93.81 160 LEU A O 1
ATOM 1273 N N . VAL A 1 161 ? -1.653 7.112 9.096 1.00 92.69 161 VAL A N 1
ATOM 1274 C CA . VAL A 1 161 ? -1.423 6.123 10.160 1.00 92.69 161 VAL A CA 1
ATOM 1275 C C . VAL A 1 161 ? -2.749 5.687 10.777 1.00 92.69 161 VAL A C 1
ATOM 1277 O O . VAL A 1 161 ? -3.015 4.494 10.846 1.00 92.69 161 VAL A O 1
ATOM 1280 N N . GLU A 1 162 ? -3.599 6.637 11.163 1.00 91.25 162 GLU A N 1
ATOM 1281 C CA . GLU A 1 162 ? -4.895 6.351 11.786 1.00 91.25 162 GLU A CA 1
ATOM 1282 C C . GLU A 1 162 ? -5.826 5.568 10.851 1.00 91.25 162 GLU A C 1
ATOM 1284 O O . GLU A 1 162 ? -6.477 4.620 11.287 1.00 91.25 162 GLU A O 1
ATOM 1289 N N . TYR A 1 163 ? -5.850 5.912 9.560 1.00 92.56 163 TYR A N 1
ATOM 1290 C CA . TYR A 1 163 ? -6.658 5.213 8.563 1.00 92.56 163 TYR A CA 1
ATOM 1291 C C . TYR A 1 163 ? -6.261 3.740 8.425 1.00 92.56 163 TYR A C 1
ATOM 1293 O O . TYR A 1 163 ? -7.121 2.860 8.484 1.00 92.56 163 TYR A O 1
ATOM 1301 N N . TYR A 1 164 ? -4.968 3.454 8.242 1.00 92.25 164 TYR A N 1
ATOM 1302 C CA . TYR A 1 164 ? -4.516 2.073 8.064 1.00 92.25 164 TYR A CA 1
ATOM 1303 C C . TYR A 1 164 ? -4.554 1.275 9.368 1.00 92.25 164 TYR A C 1
ATOM 1305 O O . TYR A 1 164 ? -4.874 0.088 9.324 1.00 92.25 164 TYR A O 1
ATOM 1313 N N . GLU A 1 165 ? -4.339 1.919 10.516 1.00 90.00 165 GLU A N 1
ATOM 1314 C CA . GLU A 1 165 ? -4.538 1.289 11.822 1.00 90.00 165 GLU A CA 1
ATOM 1315 C C . GLU A 1 165 ? -5.997 0.850 11.991 1.00 90.00 165 GLU A C 1
ATOM 1317 O O . GLU A 1 165 ? -6.256 -0.310 12.293 1.00 90.00 165 GLU A O 1
ATOM 1322 N N . ALA A 1 166 ? -6.966 1.722 11.699 1.00 88.19 166 ALA A N 1
ATOM 1323 C CA . ALA A 1 166 ? -8.384 1.364 11.756 1.00 88.19 166 ALA A CA 1
ATOM 1324 C C . ALA A 1 166 ? -8.766 0.280 10.729 1.00 88.19 166 ALA A C 1
ATOM 1326 O O . ALA A 1 166 ? -9.591 -0.587 11.019 1.00 88.19 166 ALA A O 1
ATOM 1327 N N . TYR A 1 167 ? -8.157 0.301 9.539 1.00 88.62 167 TYR A N 1
ATOM 1328 C CA . TYR A 1 167 ? -8.421 -0.672 8.477 1.00 88.62 167 TYR A CA 1
ATOM 1329 C C . TYR A 1 167 ? -7.900 -2.082 8.808 1.00 88.62 167 TYR A C 1
ATOM 1331 O O . TYR A 1 167 ? -8.607 -3.066 8.583 1.00 88.62 167 TYR A O 1
ATOM 1339 N N . PHE A 1 168 ? -6.679 -2.201 9.341 1.00 88.62 168 PHE A N 1
ATOM 1340 C CA . PHE A 1 168 ? -6.068 -3.496 9.677 1.00 88.62 168 PHE A CA 1
ATOM 1341 C C . PHE A 1 168 ? -6.388 -3.972 11.100 1.00 88.62 168 PHE A C 1
ATOM 1343 O O . PHE A 1 168 ? -6.407 -5.182 11.354 1.00 88.62 168 PHE A O 1
ATOM 1350 N N . HIS A 1 169 ? -6.697 -3.047 12.008 1.00 86.25 169 HIS A N 1
ATOM 1351 C CA . HIS A 1 169 ? -7.065 -3.304 13.398 1.00 86.25 169 HIS A CA 1
ATOM 1352 C C . HIS A 1 169 ? -8.417 -2.652 13.728 1.00 86.25 169 HIS A C 1
ATOM 1354 O O . HIS A 1 169 ? -8.487 -1.713 14.527 1.00 86.25 169 HIS A O 1
ATOM 1360 N N . PRO A 1 170 ? -9.521 -3.158 13.144 1.00 83.38 170 PRO A N 1
ATOM 1361 C CA . PRO A 1 170 ? -10.841 -2.601 13.390 1.00 83.38 170 PRO A CA 1
ATOM 1362 C C . PRO A 1 170 ? -11.186 -2.689 14.875 1.00 83.38 170 PRO A C 1
ATOM 1364 O O . PRO A 1 170 ? -10.994 -3.722 15.529 1.00 83.38 170 PRO A O 1
ATOM 1367 N N . PHE A 1 171 ? -11.722 -1.596 15.416 1.00 80.44 171 PHE A N 1
ATOM 1368 C CA . PHE A 1 171 ? -12.122 -1.547 16.813 1.00 80.44 171 PHE A CA 1
ATOM 1369 C C . PHE A 1 171 ? -13.233 -2.569 17.078 1.00 80.44 171 PHE A C 1
ATOM 1371 O O . PHE A 1 171 ? -14.334 -2.479 16.537 1.00 80.44 171 PHE A O 1
ATOM 1378 N 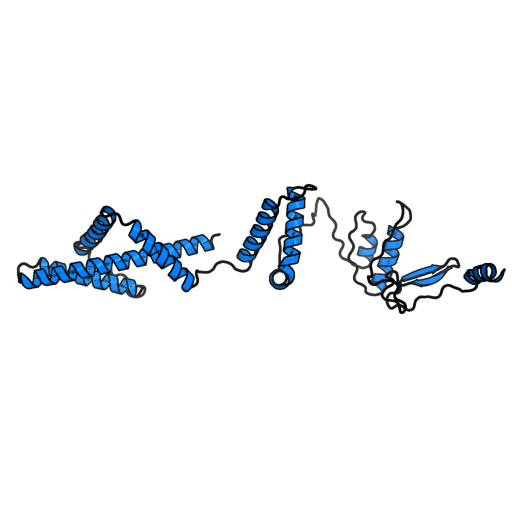N . THR A 1 172 ? -12.955 -3.541 17.946 1.00 76.69 172 THR A N 1
ATOM 1379 C CA . THR A 1 172 ? -13.927 -4.572 18.329 1.00 76.69 172 THR A CA 1
ATOM 1380 C C . THR A 1 172 ? -14.603 -4.221 19.644 1.00 76.69 172 THR A C 1
ATOM 1382 O O . THR A 1 172 ? -15.818 -4.103 19.689 1.00 76.69 172 THR A O 1
ATOM 1385 N N . SER A 1 173 ? -13.876 -4.015 20.729 1.00 76.12 173 SER A N 1
ATOM 1386 C CA . SER A 1 173 ? -14.450 -3.605 22.016 1.00 76.12 173 SER A CA 1
ATOM 1387 C C . SER A 1 173 ? -13.388 -2.937 22.864 1.00 76.12 173 SER A C 1
ATOM 1389 O O . SER A 1 173 ? -12.196 -3.153 22.637 1.00 76.12 173 SER A O 1
ATOM 1391 N N . PHE A 1 174 ? -13.804 -2.181 23.879 1.00 79.00 174 PHE A N 1
ATOM 1392 C CA . PHE A 1 174 ? -12.849 -1.740 24.883 1.00 79.00 174 PHE A CA 1
ATOM 1393 C C . PHE A 1 174 ? -12.304 -2.954 25.631 1.00 79.00 174 PHE A C 1
ATOM 1395 O O . PHE A 1 174 ? -13.025 -3.906 25.950 1.00 79.00 174 PHE A O 1
ATOM 1402 N N . THR A 1 175 ? -11.014 -2.915 25.937 1.00 81.50 175 THR A N 1
ATOM 1403 C CA . THR A 1 175 ? -10.424 -3.876 26.866 1.00 81.50 175 THR A CA 1
ATOM 1404 C C . THR A 1 175 ? -11.061 -3.722 28.251 1.00 81.50 175 THR A C 1
ATOM 1406 O O . THR A 1 175 ? -11.596 -2.666 28.597 1.00 81.50 175 THR A O 1
ATOM 1409 N N . VAL A 1 176 ? -10.977 -4.760 29.091 1.00 81.50 176 VAL A N 1
ATOM 1410 C CA . VAL A 1 176 ? -11.532 -4.722 30.460 1.00 81.50 176 VAL A CA 1
ATOM 1411 C C . VAL A 1 176 ? -11.000 -3.513 31.245 1.00 81.50 176 VAL A C 1
ATOM 1413 O O . VAL A 1 176 ? -11.773 -2.819 31.900 1.00 81.50 176 VAL A O 1
ATOM 1416 N N . LYS A 1 177 ? -9.706 -3.194 31.094 1.00 82.50 177 LYS A N 1
ATOM 1417 C CA . LYS A 1 177 ? -9.063 -2.039 31.742 1.00 82.50 177 LYS A CA 1
ATOM 1418 C C . LYS A 1 177 ? -9.600 -0.697 31.239 1.00 82.50 177 LYS A C 1
ATOM 1420 O O . LYS A 1 177 ? -9.867 0.197 32.037 1.00 82.50 177 LYS A O 1
ATOM 1425 N N . GLU A 1 178 ? -9.775 -0.541 29.928 1.00 82.50 178 GLU A N 1
ATOM 1426 C CA . GLU A 1 178 ? -10.343 0.683 29.346 1.00 82.50 178 GLU A CA 1
ATOM 1427 C C . GLU A 1 178 ? -11.803 0.873 29.761 1.00 82.50 178 GLU A C 1
ATOM 1429 O O . GLU A 1 178 ? -12.218 1.984 30.091 1.00 82.50 178 GLU A O 1
ATOM 1434 N N . ARG A 1 179 ? -12.566 -0.223 29.813 1.00 82.12 179 ARG A N 1
ATOM 1435 C CA . ARG A 1 179 ? -13.957 -0.230 30.264 1.00 82.12 179 ARG A CA 1
ATOM 1436 C C . ARG A 1 179 ? -14.081 0.177 31.731 1.00 82.12 179 ARG A C 1
ATOM 1438 O O . ARG A 1 179 ? -14.947 0.982 32.065 1.00 82.12 179 ARG A O 1
ATOM 1445 N N . GLU A 1 180 ? -13.204 -0.325 32.597 1.00 82.25 180 GLU A N 1
ATOM 1446 C CA . GLU A 1 180 ? -13.143 0.085 34.004 1.00 82.25 180 GLU A CA 1
ATOM 1447 C C . GLU A 1 180 ? -12.765 1.564 34.159 1.00 82.25 180 GLU A C 1
ATOM 1449 O O . GLU A 1 180 ? -13.418 2.287 34.915 1.00 82.25 180 GLU A O 1
ATOM 1454 N N . GLY A 1 181 ? -11.779 2.045 33.394 1.00 84.38 181 GLY A N 1
ATOM 1455 C CA . GLY A 1 181 ? -11.395 3.458 33.390 1.00 84.38 181 GLY A CA 1
ATOM 1456 C C . GLY A 1 181 ? -12.527 4.384 32.927 1.00 84.38 181 GLY A C 1
ATOM 1457 O O . GLY A 1 181 ? -12.782 5.418 33.548 1.00 84.38 181 GLY A O 1
ATOM 1458 N N . LEU A 1 182 ? -13.256 4.002 31.873 1.00 83.94 182 LEU A N 1
ATOM 1459 C CA . LEU A 1 182 ? -14.441 4.727 31.401 1.00 83.94 182 LEU A CA 1
ATOM 1460 C C . LEU A 1 182 ? -15.561 4.717 32.440 1.00 83.94 182 LEU A C 1
ATOM 1462 O O . LEU A 1 182 ? -16.177 5.753 32.688 1.00 83.94 182 LEU A O 1
ATOM 1466 N N . ARG A 1 183 ? -15.792 3.574 33.091 1.00 84.00 183 ARG A N 1
ATOM 1467 C CA . ARG A 1 183 ? -16.798 3.442 34.146 1.00 84.00 183 ARG A CA 1
ATOM 1468 C C . ARG A 1 183 ? -16.504 4.367 35.322 1.00 84.00 183 ARG A C 1
ATOM 1470 O O . ARG A 1 183 ? -17.426 5.012 35.808 1.00 84.00 183 ARG A O 1
ATOM 1477 N N . GLN A 1 184 ? -15.247 4.471 35.754 1.00 83.75 184 GLN A N 1
ATOM 1478 C CA . GLN A 1 184 ? -14.858 5.396 36.821 1.00 83.75 184 GLN A CA 1
ATOM 1479 C C . GLN A 1 184 ? -15.077 6.857 36.418 1.00 83.75 184 GLN A C 1
ATOM 1481 O O . GLN A 1 184 ? -15.686 7.606 37.178 1.00 83.75 184 GLN A O 1
ATOM 1486 N N . LYS A 1 185 ? -14.649 7.254 35.212 1.00 86.25 185 LYS A N 1
ATOM 1487 C CA . LYS A 1 185 ? -14.844 8.626 34.714 1.00 86.25 185 LYS A CA 1
ATOM 1488 C C . LYS A 1 185 ? -16.323 9.001 34.617 1.00 86.25 185 LYS A C 1
ATOM 1490 O O . LYS A 1 185 ? -16.712 10.055 35.109 1.00 86.25 185 LYS A O 1
ATOM 1495 N N . LEU A 1 186 ? -17.146 8.126 34.038 1.00 83.75 186 LEU A N 1
ATOM 1496 C CA . LEU A 1 186 ? -18.589 8.346 33.926 1.00 83.75 186 LEU A CA 1
ATOM 1497 C C . LEU A 1 186 ? -19.267 8.368 35.296 1.00 83.75 186 LEU A C 1
ATOM 1499 O O . LEU A 1 186 ? -20.144 9.188 35.522 1.00 83.75 186 LEU A O 1
ATOM 1503 N N . LEU A 1 187 ? -18.845 7.517 36.233 1.00 83.44 187 LEU A N 1
ATOM 1504 C CA . LEU A 1 187 ? -19.394 7.513 37.588 1.00 83.44 187 LEU A CA 1
ATOM 1505 C C . LEU A 1 187 ? -19.090 8.813 38.338 1.00 83.44 187 LEU A C 1
ATOM 1507 O O . LEU A 1 187 ? -19.946 9.295 39.073 1.00 83.44 187 LEU A O 1
ATOM 1511 N N . VAL A 1 188 ? -17.897 9.382 38.151 1.00 83.56 188 VAL A N 1
ATOM 1512 C CA . VAL A 1 188 ? -17.567 10.706 38.692 1.00 83.56 188 VAL A CA 1
ATOM 1513 C C . VAL A 1 188 ? -18.433 11.774 38.030 1.00 83.56 188 VAL A C 1
ATOM 1515 O O . VAL A 1 188 ? -19.057 12.541 38.749 1.00 83.56 188 VAL A O 1
ATOM 1518 N N . ALA A 1 189 ? -18.544 11.783 36.699 1.00 81.12 189 ALA A N 1
ATOM 1519 C CA . ALA A 1 189 ? -19.372 12.754 35.979 1.00 81.12 189 ALA A CA 1
ATOM 1520 C C . ALA A 1 189 ? -20.843 12.717 36.431 1.00 81.12 189 ALA A C 1
ATOM 1522 O O . ALA A 1 189 ? -21.385 13.744 36.819 1.00 81.12 189 ALA A O 1
ATOM 1523 N N . PHE A 1 190 ? -21.451 11.530 36.512 1.00 76.44 190 PHE A N 1
ATOM 1524 C CA . PHE A 1 190 ? -22.828 11.374 36.993 1.00 76.44 190 PHE A CA 1
ATOM 1525 C C . PHE A 1 190 ? -23.023 11.843 38.438 1.00 76.44 190 PHE A C 1
ATOM 1527 O O . PHE A 1 190 ? -24.087 12.348 38.766 1.00 76.44 190 PHE A O 1
ATOM 1534 N N . LYS A 1 191 ? -22.024 11.676 39.314 1.00 77.12 191 LYS A N 1
ATOM 1535 C CA . LYS A 1 191 ? -22.096 12.189 40.692 1.00 77.12 191 LYS A CA 1
ATOM 1536 C C . LYS A 1 191 ? -21.955 13.707 40.774 1.00 77.12 191 LYS A C 1
ATOM 1538 O O . LYS A 1 191 ? -22.384 14.279 41.766 1.00 77.12 191 LYS A O 1
ATOM 1543 N N . MET A 1 192 ? -21.311 14.326 39.787 1.00 74.50 192 MET A N 1
ATOM 1544 C CA . MET A 1 192 ? -21.157 15.781 39.700 1.00 74.50 192 MET A CA 1
ATOM 1545 C C . MET A 1 192 ? -22.370 16.443 39.031 1.00 74.50 192 MET A C 1
ATOM 1547 O O . MET A 1 192 ? -22.646 17.597 39.320 1.00 74.50 192 MET A O 1
ATOM 1551 N N . GLU A 1 193 ? -23.077 15.718 38.158 1.00 65.69 193 GLU A N 1
ATOM 1552 C CA . GLU A 1 193 ? -24.309 16.159 37.478 1.00 65.69 193 GLU A CA 1
ATOM 1553 C C . GLU A 1 193 ? -25.603 15.831 38.241 1.00 65.69 193 GLU A C 1
ATOM 1555 O O . GLU A 1 193 ? -26.675 16.271 37.830 1.00 65.69 193 GLU A O 1
ATOM 1560 N N . ASP A 1 194 ? -25.550 15.028 39.309 1.00 62.62 194 ASP A N 1
ATOM 1561 C CA . ASP A 1 194 ? -26.723 14.773 40.153 1.00 62.62 194 ASP A CA 1
ATOM 1562 C C . ASP A 1 194 ? -27.035 16.039 40.976 1.00 62.62 194 ASP A C 1
ATOM 1564 O O . ASP A 1 194 ? -26.656 16.165 42.141 1.00 62.62 194 ASP A O 1
ATOM 1568 N N . ASP A 1 195 ? -27.752 16.978 40.357 1.00 63.47 195 ASP A N 1
ATOM 1569 C CA . ASP A 1 195 ? -28.486 18.020 41.074 1.00 63.47 195 ASP A CA 1
ATOM 1570 C C . ASP A 1 195 ? -29.517 17.363 42.008 1.00 63.47 195 ASP A C 1
ATOM 1572 O O . ASP A 1 195 ? -30.065 16.297 41.694 1.00 63.47 195 ASP A O 1
ATOM 1576 N N . TYR A 1 196 ? -29.807 18.011 43.144 1.00 58.56 196 TYR A N 1
ATOM 1577 C CA . TYR A 1 196 ? -30.758 17.518 44.156 1.00 58.56 196 TYR A CA 1
ATOM 1578 C C . TYR A 1 196 ? -32.110 17.138 43.522 1.00 58.56 196 TYR A C 1
ATOM 1580 O O . TYR A 1 196 ? -32.634 16.056 43.786 1.00 58.56 196 TYR A O 1
ATOM 1588 N N . ASP A 1 197 ? -32.586 17.955 42.579 1.00 59.09 197 ASP A N 1
ATOM 1589 C CA . ASP A 1 197 ? -33.837 17.756 41.838 1.00 59.09 197 ASP A CA 1
ATOM 1590 C C . ASP A 1 197 ? -33.836 16.461 41.003 1.00 59.09 197 ASP A C 1
ATOM 1592 O O . ASP A 1 197 ? -34.836 15.748 40.918 1.00 59.09 197 ASP A O 1
ATOM 1596 N N . THR A 1 198 ? -32.695 16.103 40.406 1.00 67.25 198 THR A N 1
ATOM 1597 C CA . THR A 1 198 ? -32.565 14.891 39.579 1.00 67.25 198 THR A CA 1
ATOM 1598 C C . THR A 1 198 ? -32.532 13.626 40.435 1.00 67.25 198 THR A C 1
ATOM 1600 O O . THR A 1 198 ? -32.991 12.563 40.006 1.00 67.25 198 THR A O 1
ATOM 1603 N N . TYR A 1 199 ? -31.969 13.726 41.640 1.00 66.75 199 TYR A N 1
ATOM 1604 C CA . TYR A 1 199 ? -31.961 12.648 42.622 1.00 66.75 199 TYR A CA 1
ATOM 1605 C C . TYR A 1 199 ? -33.362 12.422 43.203 1.00 66.75 199 TYR A C 1
ATOM 1607 O O . TYR A 1 199 ? -33.801 11.271 43.273 1.00 66.75 199 TYR A O 1
ATOM 1615 N N . GLU A 1 200 ? -34.082 13.496 43.545 1.00 61.81 200 GLU A N 1
ATOM 1616 C CA . GLU A 1 200 ? -35.465 13.421 44.033 1.00 61.81 200 GLU A CA 1
ATOM 1617 C C . GLU A 1 200 ? -36.399 12.798 42.993 1.00 61.81 200 GLU A C 1
ATOM 1619 O O . GLU A 1 200 ? -37.027 11.784 43.290 1.00 61.81 200 GLU A O 1
ATOM 1624 N N . GLN A 1 201 ? -36.385 13.272 41.742 1.00 69.06 201 GLN A N 1
ATOM 1625 C CA . GLN A 1 201 ? -37.196 12.693 40.657 1.00 69.06 201 GLN A CA 1
ATOM 1626 C C . GLN A 1 201 ? -36.933 11.192 40.454 1.00 69.06 201 GLN A C 1
ATOM 1628 O O . GLN A 1 201 ? -37.844 10.395 40.234 1.00 69.06 201 GLN A O 1
ATOM 1633 N N . ARG A 1 202 ? -35.668 10.765 40.544 1.00 70.31 202 ARG A N 1
ATOM 1634 C CA . ARG A 1 202 ? -35.303 9.347 40.384 1.00 70.31 202 ARG A CA 1
ATOM 1635 C C . ARG A 1 202 ? -35.695 8.495 41.587 1.00 70.31 202 ARG A C 1
ATOM 1637 O O . ARG A 1 202 ? -35.940 7.299 41.415 1.00 70.31 202 ARG A O 1
ATOM 1644 N N . MET A 1 203 ? -35.709 9.074 42.785 1.00 67.06 203 MET A N 1
ATOM 1645 C CA . MET A 1 203 ? -36.215 8.410 43.983 1.00 67.06 203 MET A CA 1
ATOM 1646 C C . MET A 1 203 ? -37.739 8.292 43.942 1.00 67.06 203 MET A C 1
ATOM 1648 O O . MET A 1 203 ? -38.259 7.216 44.231 1.00 67.06 203 MET A O 1
ATOM 1652 N N . GLU A 1 204 ? -38.444 9.317 43.464 1.00 66.94 204 GLU A N 1
ATOM 1653 C CA . GLU A 1 204 ? -39.888 9.268 43.213 1.00 66.94 204 GLU A CA 1
ATOM 1654 C C . GLU A 1 204 ? -40.262 8.200 42.173 1.00 66.94 204 GLU A C 1
ATOM 1656 O O . GLU A 1 204 ? -41.228 7.462 42.361 1.00 66.94 204 GLU A O 1
ATOM 1661 N N . ASP A 1 205 ? -39.459 8.021 41.121 1.00 74.69 205 ASP A N 1
ATOM 1662 C CA . ASP A 1 205 ? -39.631 6.943 40.135 1.00 74.69 205 ASP A CA 1
ATOM 1663 C C . ASP A 1 205 ? -39.422 5.532 40.716 1.00 74.69 205 ASP A C 1
ATOM 1665 O O . ASP A 1 205 ? -39.979 4.546 40.222 1.00 74.69 205 ASP A O 1
ATOM 1669 N N . ILE A 1 206 ? -38.566 5.389 41.731 1.00 73.50 206 ILE A N 1
ATOM 1670 C CA . ILE A 1 206 ? -38.387 4.118 42.446 1.00 73.50 206 ILE A CA 1
ATOM 1671 C C . ILE A 1 206 ? -39.587 3.880 43.368 1.00 73.50 206 ILE A C 1
ATOM 1673 O O . ILE A 1 206 ? -40.096 2.758 43.430 1.00 73.50 206 ILE A O 1
ATOM 1677 N N . ASP A 1 207 ? -40.073 4.930 44.022 1.00 69.62 207 ASP A N 1
ATOM 1678 C CA . ASP A 1 207 ? -41.203 4.885 44.948 1.00 69.62 207 ASP A CA 1
ATOM 1679 C C . ASP A 1 207 ? -42.519 4.600 44.231 1.00 69.62 207 ASP A C 1
ATOM 1681 O O . ASP A 1 207 ? -43.278 3.728 44.657 1.00 69.62 207 ASP A O 1
ATOM 1685 N N . SER A 1 208 ? -42.746 5.227 43.078 1.00 74.75 208 SER A N 1
ATOM 1686 C CA . SER A 1 208 ? -43.891 4.943 42.212 1.00 74.75 208 SER A CA 1
ATOM 1687 C C . SER A 1 208 ? -43.894 3.488 41.742 1.00 74.75 208 SER A C 1
ATOM 1689 O O . SER A 1 208 ? -44.943 2.851 41.703 1.00 74.75 208 SER A O 1
ATOM 1691 N N . GLN A 1 209 ? -42.727 2.898 41.468 1.00 71.00 209 GLN A N 1
ATOM 1692 C CA . GLN A 1 209 ? -42.621 1.490 41.076 1.00 71.00 209 GLN A CA 1
ATOM 1693 C C . GLN A 1 209 ? -42.854 0.517 42.232 1.00 71.00 209 GLN A C 1
ATOM 1695 O O . GLN A 1 209 ? -43.412 -0.561 42.006 1.00 71.00 209 GLN A O 1
ATOM 1700 N N . ILE A 1 210 ? -42.452 0.876 43.452 1.00 72.06 210 ILE A N 1
ATOM 1701 C CA . ILE A 1 210 ? -42.753 0.100 44.661 1.00 72.06 210 ILE A CA 1
ATOM 1702 C C . ILE A 1 210 ? -44.263 0.148 44.945 1.00 72.06 210 ILE A C 1
ATOM 1704 O O . ILE A 1 210 ? -44.854 -0.900 45.189 1.00 72.06 210 ILE A O 1
ATOM 1708 N N . ASN A 1 211 ? -44.890 1.317 44.799 1.00 70.62 211 ASN A N 1
ATOM 1709 C CA . ASN A 1 211 ? -46.315 1.531 45.078 1.00 70.62 211 ASN A CA 1
ATOM 1710 C C . ASN A 1 211 ? -47.246 1.140 43.914 1.00 70.62 211 ASN A C 1
ATOM 1712 O O . ASN A 1 211 ? -48.451 0.992 44.103 1.00 70.62 211 ASN A O 1
ATOM 1716 N N . SER A 1 212 ? -46.716 0.952 42.700 1.00 70.12 212 SER A N 1
ATOM 1717 C CA . SER A 1 212 ? -47.506 0.506 41.549 1.00 70.12 212 SER A CA 1
ATOM 1718 C C . SER A 1 212 ? -48.031 -0.924 41.743 1.00 70.12 212 SER A C 1
ATOM 1720 O O . SER A 1 212 ? -47.268 -1.872 41.985 1.00 70.12 212 SER A O 1
ATOM 1722 N N . ALA A 1 213 ? -49.345 -1.077 41.560 1.00 51.56 213 ALA A N 1
ATOM 1723 C CA . ALA A 1 213 ? -50.081 -2.340 41.647 1.00 51.56 213 ALA A CA 1
ATOM 1724 C C . ALA A 1 213 ? -49.836 -3.289 40.457 1.00 51.56 213 ALA A C 1
ATOM 1726 O O . ALA A 1 213 ? -50.463 -4.345 40.376 1.00 51.56 213 ALA A O 1
ATOM 1727 N N . ASP A 1 214 ? -48.937 -2.935 39.530 1.00 50.34 214 ASP A N 1
ATOM 1728 C CA . ASP A 1 214 ? -48.706 -3.731 38.332 1.00 50.34 214 ASP A CA 1
ATOM 1729 C C . ASP A 1 214 ? -48.105 -5.095 38.696 1.00 50.34 214 ASP A C 1
ATOM 1731 O O . ASP A 1 214 ? -46.958 -5.238 39.145 1.00 50.34 214 ASP A O 1
ATOM 1735 N N . THR A 1 215 ? -48.964 -6.095 38.507 1.00 47.12 215 THR A N 1
ATOM 1736 C CA . THR A 1 215 ? -48.726 -7.527 38.616 1.00 47.12 215 THR A CA 1
ATOM 1737 C C . THR A 1 215 ? -47.522 -7.948 37.794 1.00 47.12 215 THR A C 1
ATOM 1739 O O . THR A 1 215 ? -47.312 -7.456 36.687 1.00 47.12 215 THR A O 1
ATOM 1742 N N . ASP A 1 216 ? -46.773 -8.911 38.333 1.00 47.19 216 ASP A N 1
ATOM 1743 C CA . ASP A 1 216 ? -45.732 -9.680 37.660 1.00 47.19 216 ASP A CA 1
ATOM 1744 C C . ASP A 1 216 ? -45.955 -9.789 36.138 1.00 47.19 216 ASP A C 1
ATOM 1746 O O . ASP A 1 216 ? -46.616 -10.709 35.644 1.00 47.19 216 ASP A O 1
ATOM 1750 N N . ARG A 1 217 ? -45.315 -8.912 35.351 1.00 45.38 217 ARG A N 1
ATOM 1751 C CA . ARG A 1 217 ? -44.965 -9.290 33.983 1.00 45.38 217 ARG A CA 1
ATOM 1752 C C . ARG A 1 217 ? -44.091 -10.523 34.146 1.00 45.38 217 ARG A C 1
ATOM 1754 O O . ARG A 1 217 ? -42.981 -10.419 34.667 1.00 45.38 217 ARG A O 1
ATOM 1761 N N . LYS A 1 218 ? -44.611 -11.689 33.748 1.00 44.94 218 LYS A N 1
ATOM 1762 C CA . LYS A 1 218 ? -43.860 -12.939 33.589 1.00 44.94 218 LYS A CA 1
ATOM 1763 C C . LYS A 1 218 ? -42.733 -12.689 32.584 1.00 44.94 218 LYS A C 1
ATOM 1765 O O . LYS A 1 218 ? -42.839 -13.018 31.409 1.00 44.94 218 LYS A O 1
ATOM 1770 N N . THR A 1 219 ? -41.659 -12.054 33.029 1.00 44.50 219 THR A N 1
ATOM 1771 C CA . THR A 1 219 ? -40.416 -11.960 32.284 1.00 44.50 219 THR A CA 1
ATOM 1772 C C . THR A 1 219 ? -39.818 -13.357 32.302 1.00 44.50 219 THR A C 1
ATOM 1774 O O . THR A 1 219 ? -39.573 -13.934 33.364 1.00 44.50 219 THR A O 1
ATOM 1777 N N . ASN A 1 220 ? -39.678 -13.952 31.116 1.00 41.62 220 ASN A N 1
ATOM 1778 C CA . ASN A 1 220 ? -39.040 -15.249 30.929 1.00 41.62 220 ASN A CA 1
ATOM 1779 C C . ASN A 1 220 ? -37.704 -15.260 31.689 1.00 41.62 220 ASN A C 1
ATOM 1781 O O . ASN A 1 220 ? -36.758 -14.575 31.305 1.00 41.62 220 ASN A O 1
ATOM 1785 N N . ARG A 1 221 ? -37.637 -16.034 32.783 1.00 49.19 221 ARG A N 1
ATOM 1786 C CA . ARG A 1 221 ? -36.498 -16.089 33.723 1.00 49.19 221 ARG A CA 1
ATOM 1787 C C . ARG A 1 221 ? -35.170 -16.503 33.072 1.00 49.19 221 ARG A C 1
ATOM 1789 O O . ARG A 1 221 ? -34.135 -16.401 33.715 1.00 49.19 221 ARG A O 1
ATOM 1796 N N . ALA A 1 222 ? -35.196 -16.971 31.827 1.00 46.16 222 ALA A N 1
ATOM 1797 C CA . ALA A 1 222 ? -34.057 -17.571 31.145 1.00 46.16 222 ALA A CA 1
ATOM 1798 C C . ALA A 1 222 ? -33.022 -16.572 30.581 1.00 46.16 222 ALA A C 1
ATOM 1800 O O . ALA A 1 222 ? -31.961 -17.015 30.162 1.00 46.16 222 ALA A O 1
ATOM 1801 N N . LEU A 1 223 ? -33.291 -15.255 30.557 1.00 48.81 223 LEU A N 1
ATOM 1802 C CA . LEU A 1 223 ? -32.424 -14.272 29.869 1.00 48.81 223 LEU A CA 1
ATOM 1803 C C . LEU A 1 223 ? -32.025 -13.039 30.706 1.00 48.81 223 LEU A C 1
ATOM 1805 O O . LEU A 1 223 ? -31.579 -12.042 30.146 1.00 48.81 223 LEU A O 1
ATOM 1809 N N . VAL A 1 224 ? -32.175 -13.070 32.034 1.00 55.75 224 VAL A N 1
ATOM 1810 C CA . VAL A 1 224 ? -31.889 -11.901 32.891 1.00 55.75 224 VAL A CA 1
ATOM 1811 C C . VAL A 1 224 ? -30.457 -11.961 33.436 1.00 55.75 224 VAL A C 1
ATOM 1813 O O . VAL A 1 224 ? -30.052 -12.979 33.998 1.00 55.75 224 VAL A O 1
ATOM 1816 N N . LEU A 1 225 ? -29.694 -10.869 33.302 1.00 59.72 225 LEU A N 1
ATOM 1817 C CA . LEU A 1 225 ? -28.333 -10.758 33.846 1.00 59.72 225 LEU A CA 1
ATOM 1818 C C . LEU A 1 225 ? -28.344 -10.912 35.387 1.00 59.72 225 LEU A C 1
ATOM 1820 O O . LEU A 1 225 ? -29.287 -10.456 36.039 1.00 59.72 225 LEU A O 1
ATOM 1824 N N . PRO A 1 226 ? -27.298 -11.483 36.022 1.00 62.94 226 PRO A N 1
ATOM 1825 C CA . PRO A 1 226 ? -27.270 -11.687 37.479 1.00 62.94 226 PRO A CA 1
ATOM 1826 C C . PRO A 1 226 ? -27.485 -10.407 38.307 1.00 62.94 226 PRO A C 1
ATOM 1828 O O . PRO A 1 226 ? -28.105 -10.443 39.372 1.00 62.94 226 PRO A O 1
ATOM 1831 N N . SER A 1 227 ? -27.005 -9.264 37.810 1.00 60.78 227 SER A N 1
ATOM 1832 C CA . SER A 1 227 ? -27.212 -7.944 38.415 1.00 60.78 227 SER A CA 1
ATOM 1833 C C . SER A 1 227 ? -28.680 -7.508 38.367 1.00 60.78 227 SER A C 1
ATOM 1835 O O . SER A 1 227 ? -29.215 -7.058 39.378 1.00 60.78 227 SER A O 1
ATOM 1837 N N . GLU A 1 228 ? -29.356 -7.715 37.237 1.00 65.38 228 GLU A N 1
ATOM 1838 C CA . GLU A 1 228 ? -30.775 -7.398 37.046 1.00 65.38 228 GLU A CA 1
ATOM 1839 C C . GLU A 1 228 ? -31.681 -8.312 37.890 1.00 65.38 228 GLU A C 1
ATOM 1841 O O . GLU A 1 228 ? -32.678 -7.857 38.453 1.00 65.38 228 GLU A O 1
ATOM 1846 N N . ALA A 1 229 ? -31.298 -9.580 38.078 1.00 70.19 229 ALA A N 1
ATOM 1847 C CA . ALA A 1 229 ? -32.008 -10.509 38.958 1.00 70.19 229 ALA A CA 1
ATOM 1848 C C . ALA A 1 229 ? -32.001 -10.049 40.430 1.00 70.19 229 ALA A C 1
ATOM 1850 O O . ALA A 1 229 ? -33.019 -10.164 41.122 1.00 70.19 229 ALA A O 1
ATOM 1851 N N . ARG A 1 230 ? -30.882 -9.479 40.909 1.00 76.44 230 ARG A N 1
ATOM 1852 C CA . ARG A 1 230 ? -30.780 -8.896 42.260 1.00 76.44 230 ARG A CA 1
ATOM 1853 C C . ARG A 1 230 ? -31.657 -7.653 42.401 1.00 76.44 230 ARG A C 1
ATOM 1855 O O . ARG A 1 230 ? -32.369 -7.537 43.395 1.00 76.44 230 ARG A O 1
ATOM 1862 N N . THR A 1 231 ? -31.674 -6.773 41.400 1.00 73.06 231 THR A N 1
ATOM 1863 C CA . THR A 1 231 ? -32.535 -5.576 41.384 1.00 73.06 231 THR A CA 1
ATOM 1864 C C . THR A 1 231 ? -34.021 -5.949 41.442 1.00 73.06 231 THR A C 1
ATOM 1866 O O . THR A 1 231 ? -34.774 -5.367 42.218 1.00 73.06 231 THR A O 1
ATOM 1869 N N . ILE A 1 232 ? -34.445 -6.971 40.688 1.00 75.75 232 ILE A N 1
ATOM 1870 C CA . ILE A 1 232 ? -35.829 -7.478 40.702 1.00 75.75 232 ILE A CA 1
ATOM 1871 C C . ILE A 1 232 ? -36.187 -8.086 42.066 1.00 75.75 232 ILE A C 1
ATOM 1873 O O . ILE A 1 232 ? -37.293 -7.878 42.568 1.00 75.75 232 ILE A O 1
ATOM 1877 N N . LYS A 1 233 ? -35.261 -8.827 42.689 1.00 80.62 233 LYS A N 1
ATOM 1878 C CA . LYS A 1 233 ? -35.468 -9.401 44.027 1.00 80.62 233 LYS A CA 1
ATOM 1879 C C . LYS A 1 233 ? -35.630 -8.312 45.090 1.00 80.62 233 LYS A C 1
ATOM 1881 O O . LYS A 1 233 ? -36.561 -8.401 45.886 1.00 80.62 233 LYS A O 1
ATOM 1886 N N . LEU A 1 234 ? -34.776 -7.288 45.064 1.00 80.56 234 LEU A N 1
ATOM 1887 C CA . LEU A 1 234 ? -34.854 -6.141 45.972 1.00 80.56 234 LEU A CA 1
ATOM 1888 C C . LEU A 1 234 ? -36.170 -5.377 45.798 1.00 80.56 234 LEU A C 1
ATOM 1890 O O . LEU A 1 234 ? -36.837 -5.100 46.786 1.00 80.56 234 LEU A O 1
ATOM 1894 N N . LEU A 1 235 ? -36.608 -5.128 44.559 1.00 80.31 235 LEU A N 1
ATOM 1895 C CA . LEU A 1 235 ? -37.907 -4.498 44.291 1.00 80.31 235 LEU A CA 1
ATOM 1896 C C . LEU A 1 235 ? -39.077 -5.311 44.862 1.00 80.31 235 LEU A C 1
ATOM 1898 O O . LEU A 1 235 ? -39.963 -4.740 45.489 1.00 80.31 235 LEU A O 1
ATOM 1902 N N . ARG A 1 236 ? -39.071 -6.643 44.712 1.00 78.94 236 ARG A N 1
ATOM 1903 C CA . ARG A 1 236 ? -40.099 -7.515 45.314 1.00 78.94 236 ARG A CA 1
ATOM 1904 C C . ARG A 1 236 ? -40.091 -7.467 46.839 1.00 78.94 236 ARG A C 1
ATOM 1906 O O . ARG A 1 236 ? -41.155 -7.433 47.448 1.00 78.94 236 ARG A O 1
ATOM 1913 N N . GLN A 1 237 ? -38.907 -7.463 47.448 1.00 81.06 237 GLN A N 1
ATOM 1914 C CA . GLN A 1 237 ? -38.767 -7.337 48.898 1.00 81.06 237 GLN A CA 1
ATOM 1915 C C . GLN A 1 237 ? -39.267 -5.974 49.388 1.00 81.06 237 GLN A C 1
ATOM 1917 O O . GLN A 1 237 ? -39.994 -5.935 50.373 1.00 81.06 237 GLN A O 1
ATOM 1922 N N . CYS A 1 238 ? -38.972 -4.886 48.669 1.00 82.12 238 CYS A N 1
ATOM 1923 C CA . CYS A 1 238 ? -39.525 -3.565 48.967 1.00 82.12 238 CYS A CA 1
ATOM 1924 C C . CYS A 1 238 ? -41.054 -3.551 48.877 1.00 82.12 238 CYS A C 1
ATOM 1926 O O . CYS A 1 238 ? -41.686 -3.050 49.795 1.00 82.12 238 CYS A O 1
ATOM 1928 N N . LYS A 1 239 ? -41.658 -4.151 47.839 1.00 81.94 239 LYS A N 1
ATOM 1929 C CA . LYS A 1 239 ? -43.126 -4.256 47.716 1.00 81.94 239 LYS A CA 1
ATOM 1930 C C . LYS A 1 239 ? -43.759 -5.026 48.876 1.00 81.94 239 LYS A C 1
ATOM 1932 O O . LYS A 1 239 ? -44.784 -4.616 49.403 1.00 81.94 239 LYS A O 1
ATOM 1937 N N . HIS A 1 240 ? -43.143 -6.134 49.289 1.00 81.88 240 HIS A N 1
ATOM 1938 C CA . HIS A 1 240 ? -43.646 -6.933 50.406 1.00 81.88 240 HIS A CA 1
ATOM 1939 C C . HIS A 1 240 ? -43.538 -6.194 51.746 1.00 81.88 240 HIS A C 1
ATOM 1941 O O . HIS A 1 240 ? -44.474 -6.216 52.537 1.00 81.88 240 HIS A O 1
ATOM 1947 N N . LEU A 1 241 ? -42.418 -5.506 51.981 1.00 81.69 241 LEU A N 1
ATOM 1948 C CA . LEU A 1 241 ? -42.229 -4.674 53.168 1.00 81.69 241 LEU A CA 1
ATOM 1949 C C . LEU A 1 241 ? -43.160 -3.453 53.162 1.00 81.69 241 LEU A C 1
ATOM 1951 O O . LEU A 1 241 ? -43.610 -3.048 54.226 1.00 81.69 241 LEU A O 1
ATOM 1955 N N . GLN A 1 242 ? -43.480 -2.902 51.987 1.00 81.44 242 GLN A N 1
ATOM 1956 C CA . GLN A 1 242 ? -44.434 -1.804 51.844 1.00 81.44 242 GLN A CA 1
ATOM 1957 C C . GLN A 1 242 ? -45.852 -2.271 52.196 1.00 81.44 242 GLN A C 1
ATOM 1959 O O . GLN A 1 242 ? -46.512 -1.641 53.011 1.00 81.44 242 GLN A O 1
ATOM 1964 N N . ALA A 1 243 ? -46.263 -3.446 51.709 1.00 80.31 243 ALA A N 1
ATOM 1965 C CA . ALA A 1 243 ? -47.540 -4.056 52.085 1.00 80.31 243 ALA A CA 1
ATOM 1966 C C . ALA A 1 243 ? -47.643 -4.363 53.594 1.00 80.31 243 ALA A C 1
ATOM 1968 O O . ALA A 1 243 ? -48.727 -4.285 54.158 1.00 80.31 243 ALA A O 1
ATOM 1969 N N . LEU A 1 244 ? -46.523 -4.682 54.256 1.00 81.00 244 LEU A N 1
ATOM 1970 C CA . LE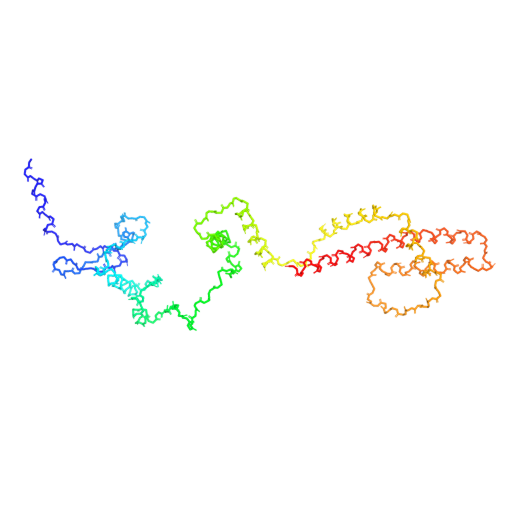U A 1 244 ? -46.464 -4.883 55.711 1.00 81.00 244 LEU A CA 1
ATOM 1971 C C . LEU A 1 244 ? -46.624 -3.562 56.483 1.00 81.00 244 LEU A C 1
ATOM 1973 O O . LEU A 1 244 ? -47.208 -3.541 57.562 1.00 81.00 244 LEU A O 1
ATOM 1977 N N . ILE A 1 245 ? -46.133 -2.449 55.930 1.00 77.56 245 ILE A N 1
ATOM 1978 C CA . ILE A 1 245 ? -46.335 -1.107 56.498 1.00 77.56 245 ILE A CA 1
ATOM 1979 C C . ILE A 1 245 ? -47.808 -0.685 56.389 1.00 77.56 245 ILE A C 1
ATOM 1981 O O . ILE A 1 245 ? -48.352 -0.112 57.342 1.00 77.56 245 ILE A O 1
ATOM 1985 N N . ASP A 1 246 ? -48.440 -1.009 55.261 1.00 78.06 246 ASP A N 1
ATOM 1986 C CA . ASP A 1 246 ? -49.832 -0.668 54.957 1.00 78.06 246 ASP A CA 1
ATOM 1987 C C . ASP A 1 246 ? -50.853 -1.555 55.710 1.00 78.06 246 ASP A C 1
ATOM 1989 O O . ASP A 1 246 ? -52.024 -1.193 55.798 1.00 78.06 246 ASP A O 1
ATOM 1993 N N . ASP A 1 247 ? -50.428 -2.680 56.302 1.00 83.44 247 ASP A N 1
ATOM 1994 C CA . ASP A 1 247 ? -51.283 -3.575 57.098 1.00 83.44 247 ASP A CA 1
ATOM 1995 C C . ASP A 1 247 ? -51.673 -2.938 58.451 1.00 83.44 247 ASP A C 1
ATOM 1997 O O . ASP A 1 247 ? -50.823 -2.498 59.236 1.00 83.44 247 ASP A O 1
ATOM 2001 N N . GLU A 1 248 ? -52.973 -2.883 58.750 1.00 71.25 248 GLU A N 1
ATOM 2002 C CA . GLU A 1 248 ? -53.514 -2.338 60.003 1.00 71.25 248 GLU A CA 1
ATOM 2003 C C . GLU A 1 248 ? -53.182 -3.212 61.226 1.00 71.25 248 GLU A C 1
ATOM 2005 O O . GLU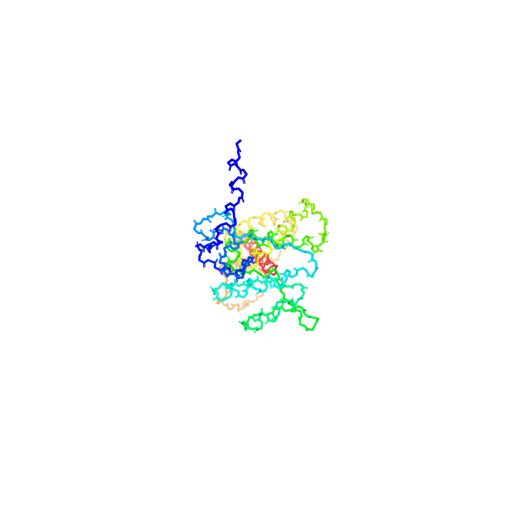 A 1 248 ? -53.162 -2.703 62.347 1.00 71.25 248 GLU A O 1
ATOM 2010 N N . ALA A 1 249 ? -52.862 -4.498 61.030 1.00 74.88 249 ALA A N 1
ATOM 2011 C CA . ALA A 1 249 ? -52.555 -5.440 62.109 1.00 74.88 249 ALA A CA 1
ATOM 2012 C C . ALA A 1 249 ? -51.081 -5.433 62.569 1.00 74.88 249 ALA A C 1
ATOM 2014 O O . ALA A 1 249 ? -50.751 -6.065 63.576 1.00 74.88 249 ALA A O 1
ATOM 2015 N N . ALA A 1 250 ? -50.184 -4.744 61.854 1.00 76.12 250 ALA A N 1
ATOM 2016 C CA . ALA A 1 250 ? -48.749 -4.749 62.144 1.00 76.12 250 ALA A CA 1
ATOM 2017 C C . ALA A 1 250 ? -48.365 -3.798 63.293 1.00 76.12 250 ALA A C 1
ATOM 2019 O O . ALA A 1 250 ? -48.872 -2.676 63.402 1.00 76.12 250 ALA A O 1
ATOM 2020 N N . THR A 1 251 ? -47.417 -4.216 64.139 1.00 82.38 251 THR A N 1
ATOM 2021 C CA . THR A 1 251 ? -46.991 -3.409 65.293 1.00 82.38 251 THR A CA 1
ATOM 2022 C C . THR A 1 251 ? -46.174 -2.177 64.866 1.00 82.38 251 THR A C 1
ATOM 2024 O O . THR A 1 251 ? -45.454 -2.227 63.864 1.00 82.38 251 THR A O 1
ATOM 2027 N N . PRO A 1 252 ? -46.200 -1.065 65.632 1.00 77.38 252 PRO A N 1
ATOM 2028 C CA . PRO A 1 252 ? -45.445 0.149 65.295 1.00 77.38 252 PRO A CA 1
ATOM 2029 C C . PRO A 1 252 ? -43.945 -0.112 65.082 1.00 77.38 252 PRO A C 1
ATOM 2031 O O . PRO A 1 252 ? -43.328 0.445 64.177 1.00 77.38 252 PRO A O 1
ATOM 2034 N N . SER A 1 253 ? -43.375 -1.023 65.874 1.00 75.56 253 SER A N 1
ATOM 2035 C CA . SER A 1 253 ? -41.968 -1.426 65.805 1.00 75.56 253 SER A CA 1
ATOM 2036 C C . SER A 1 253 ? -41.630 -2.216 64.533 1.00 75.56 253 SER A C 1
ATOM 2038 O O . SER A 1 253 ? -40.536 -2.078 63.984 1.00 75.56 253 SER A O 1
ATOM 2040 N N . GLU A 1 254 ? -42.558 -3.040 64.037 1.00 77.81 254 GLU A N 1
ATOM 2041 C CA . GLU A 1 254 ? -42.398 -3.775 62.775 1.00 77.81 254 GLU A CA 1
ATOM 2042 C C . GLU A 1 254 ? -42.486 -2.839 61.568 1.00 77.81 254 GLU A C 1
ATOM 2044 O O . GLU A 1 254 ? -41.680 -2.967 60.643 1.00 77.81 254 GLU A O 1
ATOM 2049 N N . LYS A 1 255 ? -43.384 -1.845 61.617 1.00 78.31 255 LYS A N 1
ATOM 2050 C CA . LYS A 1 255 ? -43.507 -0.807 60.582 1.00 78.31 255 LYS A CA 1
ATOM 2051 C C . LYS A 1 255 ? -42.239 0.041 60.473 1.00 78.31 255 LYS A C 1
ATOM 2053 O O . LYS A 1 255 ? -41.722 0.245 59.375 1.00 78.31 255 LYS A O 1
ATOM 2058 N N . GLU A 1 256 ? -41.679 0.470 61.603 1.00 80.69 256 GLU A N 1
ATOM 2059 C CA . GLU A 1 256 ? -40.440 1.258 61.635 1.00 80.69 256 GLU A CA 1
ATOM 2060 C C . GLU A 1 256 ? -39.232 0.456 61.114 1.00 80.69 256 GLU A C 1
ATOM 2062 O O . GLU A 1 256 ? -38.404 0.956 60.344 1.00 80.69 256 GLU A O 1
ATOM 2067 N N . ARG A 1 257 ? -39.153 -0.835 61.458 1.00 81.25 257 ARG A N 1
ATOM 2068 C CA . ARG A 1 257 ? -38.102 -1.729 60.956 1.00 81.25 257 ARG A CA 1
ATOM 2069 C C . ARG A 1 257 ? -38.227 -1.976 59.452 1.00 81.25 257 ARG A C 1
ATOM 2071 O O . ARG A 1 257 ? -37.213 -1.942 58.753 1.00 81.25 257 ARG A O 1
ATOM 2078 N N . ALA A 1 258 ? -39.441 -2.198 58.951 1.00 80.56 258 ALA A N 1
ATOM 2079 C CA . ALA A 1 258 ? -39.706 -2.356 57.523 1.00 80.56 258 ALA A CA 1
ATOM 2080 C C . ALA A 1 258 ? -39.326 -1.090 56.736 1.00 80.56 258 ALA A C 1
ATOM 2082 O O . ALA A 1 258 ? -38.661 -1.190 55.701 1.00 80.56 258 ALA A O 1
ATOM 2083 N N . TYR A 1 259 ? -39.637 0.094 57.273 1.00 82.75 259 TYR A N 1
ATOM 2084 C CA . TYR A 1 259 ? -39.289 1.380 56.668 1.00 82.75 259 TYR A CA 1
ATOM 2085 C C . TYR A 1 259 ? -37.770 1.577 56.535 1.00 82.75 259 TYR A C 1
ATOM 2087 O O . TYR A 1 259 ? -37.269 1.911 55.458 1.00 82.75 259 TYR A O 1
ATOM 2095 N N . ASN A 1 260 ? -37.006 1.284 57.592 1.00 82.69 260 ASN A N 1
ATOM 2096 C CA . ASN A 1 260 ? -35.542 1.389 57.573 1.00 82.69 260 ASN A CA 1
ATOM 2097 C C . ASN A 1 260 ? -34.884 0.431 56.560 1.00 82.69 260 ASN A C 1
ATOM 2099 O O . ASN A 1 260 ? -33.900 0.782 55.894 1.00 82.69 260 ASN A O 1
ATOM 2103 N N . ILE A 1 261 ? -35.440 -0.773 56.400 1.00 83.62 261 ILE A N 1
ATOM 2104 C CA . ILE A 1 261 ? -34.963 -1.746 55.408 1.00 83.62 261 ILE A CA 1
ATOM 2105 C C . ILE A 1 261 ? -35.267 -1.250 53.988 1.00 83.62 261 ILE A C 1
ATOM 2107 O O . ILE A 1 261 ? -34.381 -1.274 53.132 1.00 83.62 261 ILE A O 1
ATOM 2111 N N . ILE A 1 262 ? -36.474 -0.728 53.750 1.00 83.12 262 ILE A N 1
ATOM 2112 C CA . ILE A 1 262 ? -36.866 -0.151 52.458 1.00 83.12 262 ILE A CA 1
ATOM 2113 C C . ILE A 1 262 ? -35.947 1.009 52.069 1.00 83.12 262 ILE A C 1
ATOM 2115 O O . ILE A 1 262 ? -35.459 1.034 50.943 1.00 83.12 262 ILE A O 1
ATOM 2119 N N . GLN A 1 263 ? -35.649 1.938 52.982 1.00 81.06 263 GLN A N 1
ATOM 2120 C CA . GLN A 1 263 ? -34.755 3.070 52.700 1.00 81.06 263 GLN A CA 1
ATOM 2121 C C . GLN A 1 263 ? -33.342 2.618 52.301 1.00 81.06 263 GLN A C 1
ATOM 2123 O O . GLN A 1 263 ? -32.716 3.189 51.404 1.00 81.06 263 GLN A O 1
ATOM 2128 N N . THR A 1 264 ? -32.850 1.546 52.921 1.00 84.12 264 THR A N 1
ATOM 2129 C CA . THR A 1 264 ? -31.552 0.953 52.576 1.00 84.12 264 THR A CA 1
ATOM 2130 C C . THR A 1 264 ? -31.582 0.331 51.179 1.00 84.12 264 THR A C 1
ATOM 2132 O O . THR A 1 264 ? -30.704 0.594 50.354 1.00 84.12 264 THR A O 1
ATOM 2135 N N . TYR A 1 265 ? -32.630 -0.437 50.875 1.00 83.81 265 TYR A N 1
ATOM 2136 C CA . TYR A 1 265 ? -32.807 -1.062 49.566 1.00 83.81 265 TYR A CA 1
ATOM 2137 C C . TYR A 1 265 ? -33.066 -0.044 48.451 1.00 83.81 265 TYR A C 1
ATOM 2139 O O . TYR A 1 265 ? -32.547 -0.225 47.354 1.00 83.81 265 TYR A O 1
ATOM 2147 N N . LYS A 1 266 ? -33.775 1.062 48.712 1.00 80.31 266 LYS A N 1
ATOM 2148 C CA . LYS A 1 266 ? -33.954 2.171 47.757 1.00 80.31 266 LYS A CA 1
ATOM 2149 C C . LYS A 1 266 ? -32.610 2.772 47.334 1.00 80.31 266 LYS A C 1
ATOM 2151 O O . LYS A 1 266 ? -32.352 2.910 46.139 1.00 80.31 266 LYS A O 1
ATOM 2156 N N . LYS A 1 267 ? -31.704 3.032 48.285 1.00 81.06 267 LYS A N 1
ATOM 2157 C CA . LYS A 1 267 ? -30.335 3.509 47.990 1.00 81.06 267 LYS A CA 1
ATOM 2158 C C . LYS A 1 267 ? -29.522 2.493 47.179 1.00 81.06 267 LYS A C 1
ATOM 2160 O O . LYS A 1 267 ? -28.807 2.867 46.250 1.00 81.06 267 LYS A O 1
ATOM 2165 N N . GLU A 1 268 ? -29.640 1.202 47.490 1.00 82.12 268 GLU A N 1
ATOM 2166 C CA . GLU A 1 268 ? -28.971 0.136 46.729 1.00 82.12 268 GLU A CA 1
ATOM 2167 C C . GLU A 1 268 ? -29.522 0.013 45.294 1.00 82.12 268 GLU A C 1
ATOM 2169 O O . GLU A 1 268 ? -28.754 -0.155 44.340 1.00 82.12 268 GLU A O 1
ATOM 2174 N N . LEU A 1 269 ? -30.840 0.151 45.122 1.00 80.06 269 LEU A N 1
ATOM 2175 C CA . LEU A 1 269 ? -31.518 0.158 43.824 1.00 80.06 269 LEU A CA 1
ATOM 2176 C C . LEU A 1 269 ? -31.106 1.363 42.973 1.00 80.06 269 LEU A C 1
ATOM 2178 O O . LEU A 1 269 ? -30.828 1.189 41.784 1.00 80.06 269 LEU A O 1
ATOM 2182 N N . TYR A 1 270 ? -31.007 2.549 43.578 1.00 79.62 270 TYR A N 1
ATOM 2183 C CA . TYR A 1 270 ? -30.519 3.763 42.922 1.00 79.62 270 TYR A CA 1
ATOM 2184 C C . TYR A 1 270 ? -29.111 3.559 42.348 1.00 79.62 270 TYR A C 1
ATOM 2186 O O . TYR A 1 270 ? -28.895 3.683 41.139 1.00 79.62 270 TYR A O 1
ATOM 2194 N N . ASN A 1 271 ? -28.170 3.122 43.191 1.00 78.94 271 ASN A N 1
ATOM 2195 C CA . ASN A 1 271 ? -26.787 2.867 42.784 1.00 78.94 271 ASN A CA 1
ATOM 2196 C C . ASN A 1 271 ? -26.689 1.773 41.710 1.00 78.94 271 ASN A C 1
ATOM 2198 O O . ASN A 1 271 ? -25.931 1.900 40.748 1.00 78.94 271 ASN A O 1
ATOM 2202 N N . SER A 1 272 ? -27.482 0.705 41.832 1.00 78.50 272 SER A N 1
ATOM 2203 C CA . SER A 1 272 ? -27.508 -0.380 40.843 1.00 78.50 272 SER A CA 1
ATOM 2204 C C . SER A 1 272 ? -28.019 0.100 39.481 1.00 78.50 272 SER A C 1
ATOM 2206 O O . SER A 1 272 ? -27.434 -0.233 38.450 1.00 78.50 272 SER A O 1
ATOM 2208 N N . ARG A 1 273 ? -29.074 0.927 39.453 1.00 76.88 273 ARG A N 1
ATOM 2209 C CA . ARG A 1 273 ? -29.605 1.525 38.215 1.00 76.88 273 ARG A CA 1
ATOM 2210 C C . ARG A 1 273 ? -28.617 2.486 37.569 1.00 76.88 273 ARG A C 1
ATOM 2212 O O . ARG A 1 273 ? -28.452 2.448 36.350 1.00 76.88 273 ARG A O 1
ATOM 2219 N N . MET A 1 274 ? -27.948 3.308 38.374 1.00 78.00 274 MET A N 1
ATOM 2220 C CA . MET A 1 274 ? -26.897 4.215 37.914 1.00 78.00 274 MET A CA 1
ATOM 2221 C C . MET A 1 274 ? -25.777 3.437 37.207 1.00 78.00 274 MET A C 1
ATOM 2223 O O . MET A 1 274 ? -25.415 3.762 36.078 1.00 78.00 274 MET A O 1
ATOM 2227 N N . LEU A 1 275 ? -25.294 2.349 37.814 1.00 79.94 275 LEU A N 1
ATOM 2228 C CA . LEU A 1 275 ? -24.269 1.488 37.218 1.00 79.94 275 LEU A CA 1
ATOM 2229 C C . LEU A 1 275 ? -24.725 0.845 35.901 1.00 79.94 275 LEU A C 1
ATOM 2231 O O . LEU A 1 275 ? -23.982 0.880 34.924 1.00 79.94 275 LEU A O 1
ATOM 2235 N N . ILE A 1 276 ? -25.957 0.329 35.840 1.00 79.25 276 ILE A N 1
ATOM 2236 C CA . ILE A 1 276 ? -26.526 -0.245 34.608 1.00 79.25 276 ILE A CA 1
ATOM 2237 C C . ILE A 1 276 ? -26.615 0.811 33.496 1.00 79.25 276 ILE A C 1
ATOM 2239 O O . ILE A 1 276 ? -26.370 0.510 32.327 1.00 79.25 276 ILE A O 1
ATOM 2243 N N . ARG A 1 277 ? -26.964 2.056 33.835 1.00 78.88 277 ARG A N 1
ATOM 2244 C CA . ARG A 1 277 ? -27.039 3.159 32.868 1.00 78.88 277 ARG A CA 1
ATOM 2245 C C . ARG A 1 277 ? -25.659 3.517 32.316 1.00 78.88 277 ARG A C 1
ATOM 2247 O O . ARG A 1 277 ? -25.535 3.678 31.104 1.00 78.88 277 ARG A O 1
ATOM 2254 N N . ILE A 1 278 ? -24.643 3.568 33.179 1.00 82.19 278 ILE A N 1
ATOM 2255 C CA . ILE A 1 278 ? -23.243 3.777 32.783 1.00 82.19 278 ILE A CA 1
ATOM 2256 C C . ILE A 1 278 ? -22.780 2.649 31.853 1.00 82.19 278 ILE A C 1
ATOM 2258 O O . ILE A 1 278 ? -22.239 2.926 30.786 1.00 82.19 278 ILE A O 1
ATOM 2262 N N . ASP A 1 279 ? -23.056 1.387 32.189 1.00 79.88 279 ASP A N 1
ATOM 2263 C CA . ASP A 1 279 ? -22.686 0.252 31.336 1.00 79.88 279 ASP A CA 1
ATOM 2264 C C . ASP A 1 279 ? -23.385 0.305 29.968 1.00 79.88 279 ASP A C 1
ATOM 2266 O O . ASP A 1 279 ? -22.743 0.084 28.940 1.00 79.88 279 ASP A O 1
ATOM 2270 N N . LYS A 1 280 ? -24.674 0.671 29.919 1.00 80.19 280 LYS A N 1
ATOM 2271 C CA . LYS A 1 280 ? -25.398 0.889 28.653 1.00 80.19 280 LYS A CA 1
ATOM 2272 C C . LYS A 1 280 ? -24.804 2.035 27.834 1.00 80.19 280 LYS A C 1
ATOM 2274 O O . LYS A 1 280 ? -24.775 1.955 26.609 1.00 80.19 280 LYS A O 1
ATOM 2279 N N . GLN A 1 281 ? -24.339 3.097 28.486 1.00 81.94 281 GLN A N 1
ATOM 2280 C CA . GLN A 1 281 ? -23.676 4.209 27.811 1.00 81.94 281 GLN A CA 1
ATOM 2281 C C . GLN A 1 281 ? -22.324 3.788 27.232 1.00 81.94 281 GLN A C 1
ATOM 2283 O O . GLN A 1 281 ? -22.023 4.156 26.102 1.00 81.94 281 GLN A O 1
ATOM 2288 N N . ILE A 1 282 ? -21.551 2.963 27.944 1.00 83.88 282 ILE A N 1
ATOM 2289 C CA . ILE A 1 282 ? -20.301 2.401 27.418 1.00 83.88 282 ILE A CA 1
ATOM 2290 C C . ILE A 1 282 ? -20.568 1.539 26.184 1.00 83.88 282 ILE A C 1
ATOM 2292 O O . ILE A 1 282 ? -19.902 1.729 25.172 1.00 83.88 282 ILE A O 1
ATOM 2296 N N . VAL A 1 283 ? -21.581 0.670 26.219 1.00 82.31 283 VAL A N 1
ATOM 2297 C CA . VAL A 1 283 ? -21.960 -0.145 25.050 1.00 82.31 283 VAL A CA 1
ATOM 2298 C C . VAL A 1 283 ? -22.366 0.736 23.863 1.00 82.31 283 VAL A C 1
ATOM 2300 O O . VAL A 1 283 ? -21.930 0.492 22.743 1.00 82.31 283 VAL A O 1
ATOM 2303 N N . ARG A 1 284 ? -23.126 1.816 24.089 1.00 83.19 284 ARG A N 1
ATOM 2304 C CA . ARG A 1 284 ? -23.455 2.783 23.023 1.00 83.19 284 ARG A CA 1
ATOM 2305 C C . ARG A 1 284 ? -22.214 3.468 22.449 1.00 83.19 284 ARG A C 1
ATOM 2307 O O . ARG A 1 284 ? -22.144 3.666 21.240 1.00 83.19 284 ARG A O 1
ATOM 2314 N N . MET A 1 285 ? -21.245 3.827 23.290 1.00 81.50 285 MET A N 1
ATOM 2315 C CA . MET A 1 285 ? -19.975 4.397 22.828 1.00 81.50 285 MET A CA 1
ATOM 2316 C C . MET A 1 285 ? -19.160 3.379 22.022 1.00 81.50 285 MET A C 1
ATOM 2318 O O . MET A 1 285 ? -18.564 3.747 21.015 1.00 81.50 285 MET A O 1
ATOM 2322 N N . GLU A 1 286 ? -19.159 2.102 22.417 1.00 83.69 286 GLU A N 1
ATOM 2323 C CA . GLU A 1 286 ? -18.540 1.026 21.631 1.00 83.69 286 GLU A CA 1
ATOM 2324 C C . GLU A 1 286 ? -19.207 0.878 20.264 1.00 83.69 286 GLU A C 1
ATOM 2326 O O . GLU A 1 286 ? -18.517 0.797 19.252 1.00 83.69 286 GLU A O 1
ATOM 2331 N N . GLU A 1 287 ? -20.539 0.888 20.211 1.00 79.81 287 GLU A N 1
ATOM 2332 C CA . GLU A 1 287 ? -21.293 0.817 18.957 1.00 79.81 287 GLU A CA 1
ATOM 2333 C C . GLU A 1 287 ? -21.026 2.016 18.046 1.00 79.81 287 GLU A C 1
ATOM 2335 O O . GLU A 1 287 ? -20.880 1.842 16.838 1.00 79.81 287 GLU A O 1
ATOM 2340 N N . GLN A 1 288 ? -20.934 3.226 18.604 1.00 78.94 288 GLN A N 1
ATOM 2341 C CA . GLN A 1 288 ? -20.556 4.418 17.844 1.00 78.94 288 GLN A CA 1
ATOM 2342 C C . GLN A 1 288 ? -19.134 4.302 17.297 1.00 78.94 288 GLN A C 1
ATOM 2344 O O . GLN A 1 288 ? -18.910 4.584 16.125 1.00 78.94 288 GLN A O 1
ATOM 2349 N N . LYS A 1 289 ? -18.192 3.829 18.117 1.00 77.06 289 LYS A N 1
ATOM 2350 C CA . LYS A 1 289 ? -16.790 3.673 17.726 1.00 77.06 289 LYS A CA 1
ATOM 2351 C C . LYS A 1 289 ? -16.569 2.539 16.720 1.00 77.06 289 LYS A C 1
ATOM 2353 O O . LYS A 1 289 ? -15.635 2.617 15.944 1.00 77.06 289 LYS A O 1
ATOM 2358 N N . ARG A 1 290 ? -17.432 1.518 16.700 1.00 76.06 290 ARG A N 1
ATOM 2359 C CA . ARG A 1 290 ? -17.446 0.458 15.671 1.00 76.06 290 ARG A CA 1
ATOM 2360 C C . ARG A 1 290 ? -17.967 0.924 14.309 1.00 76.06 290 ARG A C 1
ATOM 2362 O O . ARG A 1 290 ? -17.740 0.242 13.318 1.00 76.06 290 ARG A O 1
ATOM 2369 N N . ARG A 1 291 ? -18.771 1.992 14.276 1.00 68.88 291 ARG A N 1
ATOM 2370 C CA . ARG A 1 291 ? -19.356 2.538 13.037 1.00 68.88 291 ARG A CA 1
ATOM 2371 C C . ARG A 1 291 ? -18.430 3.526 12.326 1.00 68.88 291 ARG A C 1
ATOM 2373 O O . ARG A 1 291 ? -18.712 3.853 11.176 1.00 68.88 291 ARG A O 1
ATOM 2380 N N . LEU A 1 292 ? -17.417 4.024 13.031 1.00 59.91 292 LEU A N 1
ATOM 2381 C CA . LEU A 1 292 ? -16.354 4.894 12.529 1.00 59.91 292 LEU A CA 1
ATOM 2382 C C . LEU A 1 292 ? -15.191 4.036 12.031 1.00 59.91 292 LEU A C 1
ATOM 2384 O O . LEU A 1 292 ? -14.615 4.422 10.994 1.00 59.91 292 LEU A O 1
#

Secondary structure (DSSP, 8-state):
-THHHHHTTGGGTSPPPPP--SS-EEEE-TTS-EEEE-TTSSSSSS---SS--------TTSSHHHHHHHHHHHHHHTT-------SSSTTHHHHHHTT-------SSS-----TT---HHHHHHHHHHHHHHHHHHHHHHHHTTSPPPHHHHHHHHHHHHHHHHHHHS------HHHHHHHHHHHHHHHHHH--HHHHHHHHHHHHHHHH---------GGG--HHHHHHHHHHHHHHHHHHHHH-TTS-HHHHHHHHHHHHHHHHHHHHHHHHHHHHHHHHHHHHHHHH-

Organism: NCBI:txid749906

pLDDT: mean 81.64, std 11.03, range [41.62, 94.5]